Protein AF-A0A497AQ73-F1 (afdb_monomer)

Foldseek 3Di:
DFAKDFLVCLCVPLVCHSQLVLLCVVLVNWAWAAELLTIITTPVSSNVVSVQLVLVVLVVQFLPWDWLVVLCVPLVAHSVLVVVCCVLQAFPFSDDDVPTTTTRPSSSNSVSSSCVVSVHHNPPNPRRDRDPHHVPSPDDPPVRVPVVRVVSSVSCVVPPHFYKYFLCLLVVCSVVSVVVVVVCVVVVVWDWYDYPPTIITGPVVSVVSVVVVLVPVCPVLAVPKDWLVRLCVVLVHDSVLVVVCPVVVQWDFPDDDPHITITRSSSSVVVSSVCSSPVSPPPPPD

Radius of gyration: 25.72 Å; Cα contacts (8 Å, |Δi|>4): 397; chains: 1; bounding box: 65×35×78 Å

Secondary structure (DSSP, 8-state):
-EEEEEHHHHHHHH---HHHHHHHHHTTSS-EEEETTEEEEEHHHHHHHHHHH-GGGGGGGTT-EEEHHHHHHHH---HHHHHHHHHTTSS-EEEEETTEEEEEHHHHHHHHHHHHHHT--TT-TTSS---SS-----TT-HHHHHHHHHHHHHHTTTS-PEEEE-GGGGGGGHHHHHHHHHHHHHTTSS--EEETTEEEEEHHHHHHHHHHHHHHHTGGGTT-EEEHHHHHHHTT--HHHHHHHHHTTSS-EEEEETTEEEEEHHHHHHHHHHHHHH-TT-----

Mean predicted aligned error: 8.9 Å

Str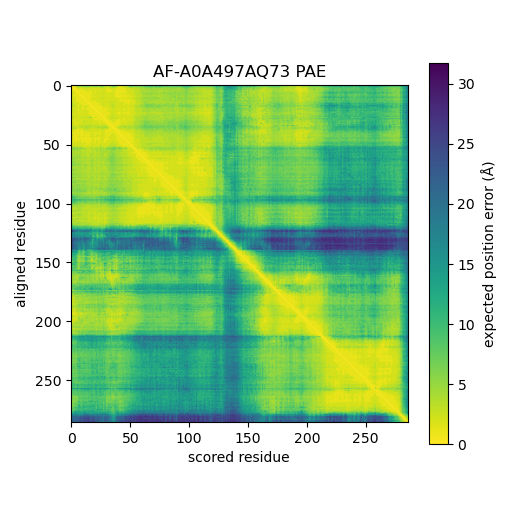ucture (mmCIF, N/CA/C/O backbone):
data_AF-A0A497AQ73-F1
#
_entry.id   AF-A0A497AQ73-F1
#
loop_
_atom_site.group_PDB
_atom_site.id
_atom_site.type_symbol
_atom_site.label_atom_id
_atom_site.label_alt_id
_atom_site.label_comp_id
_atom_site.label_asym_id
_atom_site.label_entity_id
_atom_site.label_seq_id
_atom_site.pdbx_PDB_ins_code
_atom_site.Cartn_x
_atom_site.Cartn_y
_atom_site.Cartn_z
_atom_site.occupancy
_atom_site.B_iso_or_equiv
_atom_site.auth_seq_id
_atom_site.auth_comp_id
_atom_site.auth_asym_id
_atom_site.auth_atom_id
_atom_site.pdbx_PDB_model_num
ATOM 1 N N . MET A 1 1 ? -19.401 1.102 -9.165 1.00 88.94 1 MET A N 1
ATOM 2 C CA . MET A 1 1 ? -18.340 0.840 -8.167 1.00 88.94 1 MET A CA 1
ATOM 3 C C . MET A 1 1 ? -17.058 0.517 -8.912 1.00 88.94 1 MET A C 1
ATOM 5 O O . MET A 1 1 ? -17.110 -0.269 -9.851 1.00 88.94 1 MET A O 1
ATOM 9 N N . GLU A 1 2 ? -15.945 1.142 -8.546 1.00 93.00 2 GLU A N 1
ATOM 10 C CA . GLU A 1 2 ? -14.657 0.931 -9.219 1.00 93.00 2 GLU A CA 1
ATOM 11 C C . GLU A 1 2 ? -14.037 -0.402 -8.787 1.00 93.00 2 GLU A C 1
ATOM 13 O O . GLU A 1 2 ? -14.086 -0.758 -7.607 1.00 93.00 2 GLU A O 1
ATOM 18 N N . ARG A 1 3 ? -13.445 -1.142 -9.729 1.00 96.12 3 ARG A N 1
ATOM 19 C CA . ARG A 1 3 ? -12.715 -2.376 -9.426 1.00 96.12 3 ARG A CA 1
ATOM 20 C C . ARG A 1 3 ? -11.270 -2.052 -9.074 1.00 96.12 3 ARG A C 1
ATOM 22 O O . ARG A 1 3 ? -10.603 -1.303 -9.788 1.00 96.12 3 ARG A O 1
ATOM 29 N N . VAL A 1 4 ? -10.788 -2.650 -7.993 1.00 96.31 4 VAL A N 1
ATOM 30 C CA . VAL A 1 4 ? -9.391 -2.557 -7.571 1.00 96.31 4 VAL A CA 1
ATOM 31 C C . VAL A 1 4 ? -8.748 -3.937 -7.580 1.00 96.31 4 VAL A C 1
ATOM 33 O O . VAL A 1 4 ? -9.412 -4.951 -7.363 1.00 96.31 4 VAL A O 1
ATOM 36 N N . ILE A 1 5 ? -7.451 -3.971 -7.854 1.00 96.06 5 ILE A N 1
ATOM 37 C CA . ILE A 1 5 ? -6.646 -5.189 -7.955 1.00 96.06 5 ILE A CA 1
ATOM 38 C C . ILE A 1 5 ? -5.337 -5.016 -7.186 1.00 96.06 5 ILE A C 1
ATOM 40 O O . ILE A 1 5 ? -4.931 -3.891 -6.881 1.00 96.06 5 ILE A O 1
ATOM 44 N N . THR A 1 6 ? -4.665 -6.114 -6.845 1.00 94.56 6 THR A N 1
ATOM 45 C CA . THR A 1 6 ? -3.354 -6.019 -6.193 1.00 94.56 6 THR A CA 1
ATOM 46 C C . THR A 1 6 ? -2.276 -5.575 -7.185 1.00 94.56 6 THR A C 1
ATOM 48 O O . THR A 1 6 ? -2.410 -5.747 -8.396 1.00 94.56 6 THR A O 1
ATOM 51 N N . LEU A 1 7 ? -1.146 -5.065 -6.680 1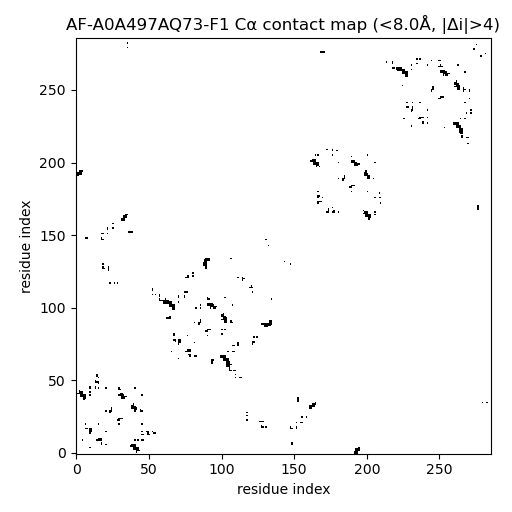.00 92.25 7 LEU A N 1
ATOM 52 C CA . LEU A 1 7 ? 0.036 -4.827 -7.524 1.00 92.25 7 LEU A CA 1
ATOM 53 C C . LEU A 1 7 ? 0.543 -6.099 -8.228 1.00 92.25 7 LEU A C 1
ATOM 55 O O . LEU A 1 7 ? 1.169 -5.994 -9.278 1.00 92.25 7 LEU A O 1
ATOM 59 N N . ARG A 1 8 ? 0.298 -7.286 -7.652 1.00 90.81 8 ARG A N 1
ATOM 60 C CA . ARG A 1 8 ? 0.642 -8.572 -8.274 1.00 90.81 8 ARG A CA 1
ATOM 61 C C . ARG A 1 8 ? -0.266 -8.846 -9.469 1.00 90.81 8 ARG A C 1
ATOM 63 O O . ARG A 1 8 ? 0.241 -9.089 -10.554 1.00 90.81 8 ARG A O 1
ATOM 70 N N . ASP A 1 9 ? -1.578 -8.718 -9.287 1.00 94.00 9 ASP A N 1
ATOM 71 C CA . ASP A 1 9 ? -2.552 -8.903 -10.370 1.00 94.00 9 ASP A CA 1
ATOM 72 C C . ASP A 1 9 ? -2.312 -7.913 -11.515 1.00 94.00 9 ASP A C 1
ATOM 74 O O . ASP A 1 9 ? -2.425 -8.275 -12.683 1.00 94.00 9 ASP A O 1
ATOM 78 N N . ALA A 1 10 ? -1.962 -6.664 -11.187 1.00 95.00 10 ALA A N 1
ATOM 79 C CA . ALA A 1 10 ? -1.661 -5.635 -12.178 1.00 95.00 10 ALA A CA 1
ATOM 80 C C . ALA A 1 10 ? -0.454 -6.022 -13.044 1.00 95.00 10 ALA A C 1
ATOM 82 O O . ALA A 1 10 ? -0.472 -5.823 -14.258 1.00 95.00 10 ALA A O 1
ATOM 83 N N . TRP A 1 11 ? 0.570 -6.618 -12.433 1.00 91.69 11 TRP A N 1
ATOM 84 C CA . TRP A 1 11 ? 1.703 -7.160 -13.169 1.00 91.69 11 TRP A CA 1
ATOM 85 C C . TRP A 1 11 ? 1.288 -8.355 -14.029 1.00 91.69 11 TRP A C 1
ATOM 87 O O . TRP A 1 11 ? 1.515 -8.346 -15.233 1.00 91.69 11 TRP A O 1
ATOM 97 N N . GLU A 1 12 ? 0.642 -9.360 -13.444 1.00 91.56 12 GLU A N 1
ATOM 98 C CA . GLU A 1 12 ? 0.301 -10.595 -14.159 1.00 91.56 12 GLU A CA 1
ATOM 99 C C . GLU A 1 12 ? -0.641 -10.350 -15.351 1.00 91.56 12 GLU A C 1
ATOM 101 O O . GLU A 1 12 ? -0.521 -11.021 -16.376 1.00 91.56 12 GLU A O 1
ATOM 106 N N . ARG A 1 13 ? -1.558 -9.379 -15.243 1.00 94.81 13 ARG A N 1
ATOM 107 C CA . ARG A 1 13 ? -2.559 -9.085 -16.283 1.00 94.81 13 ARG A CA 1
ATOM 108 C C . ARG A 1 13 ? -2.111 -8.046 -17.302 1.00 94.81 13 ARG A C 1
ATOM 110 O O . ARG A 1 13 ? -2.443 -8.186 -18.475 1.00 94.81 13 ARG A O 1
ATOM 117 N N . TYR A 1 14 ? -1.405 -7.005 -16.860 1.00 95.12 14 TYR A N 1
ATOM 118 C CA . TYR A 1 14 ? -1.106 -5.823 -17.682 1.00 95.12 14 TYR A CA 1
ATOM 119 C C . TYR A 1 14 ? 0.389 -5.586 -17.891 1.00 95.12 14 TYR A C 1
ATOM 121 O O . TYR A 1 14 ? 0.773 -4.545 -18.413 1.00 95.12 14 TYR A O 1
ATOM 129 N N . ASP A 1 15 ? 1.235 -6.523 -17.456 1.00 90.50 15 ASP A N 1
ATOM 130 C CA . ASP A 1 15 ? 2.696 -6.403 -17.476 1.00 90.50 15 ASP A CA 1
ATOM 131 C C . ASP A 1 15 ? 3.215 -5.143 -16.747 1.00 90.50 15 ASP A C 1
ATOM 133 O O . ASP A 1 15 ? 4.309 -4.629 -16.990 1.00 90.50 15 ASP A O 1
ATOM 137 N N . LEU A 1 16 ? 2.416 -4.617 -15.809 1.00 91.94 16 LEU A N 1
ATOM 138 C CA . LEU A 1 16 ? 2.763 -3.437 -15.030 1.00 91.94 16 LEU A CA 1
ATOM 139 C C . LEU A 1 16 ? 3.640 -3.830 -13.840 1.00 91.94 16 LEU A C 1
ATOM 141 O O . LEU A 1 16 ? 3.154 -4.167 -12.759 1.00 91.94 16 LEU A O 1
ATOM 145 N N . HIS A 1 17 ? 4.955 -3.740 -14.024 1.00 87.50 17 HIS A N 1
ATOM 146 C CA . HIS A 1 17 ? 5.914 -4.103 -12.984 1.00 87.50 17 HIS A CA 1
ATOM 147 C C . HIS A 1 17 ? 5.662 -3.331 -11.660 1.00 87.50 17 HIS A C 1
ATOM 149 O O . HIS A 1 17 ? 5.541 -2.098 -11.683 1.00 87.50 17 HIS A O 1
ATOM 155 N N . PRO A 1 18 ? 5.680 -3.980 -10.472 1.00 85.94 18 PRO A N 1
ATOM 156 C CA . PRO A 1 18 ? 5.312 -3.336 -9.204 1.00 85.94 18 PRO A CA 1
ATOM 157 C C . PRO A 1 18 ? 6.122 -2.077 -8.858 1.00 85.94 18 PRO A C 1
ATOM 159 O O . PRO A 1 18 ? 5.601 -1.137 -8.263 1.00 85.94 18 PRO A O 1
ATOM 162 N N . TYR A 1 19 ? 7.400 -2.025 -9.239 1.00 82.38 19 TYR A N 1
ATOM 163 C CA . TYR A 1 19 ? 8.231 -0.827 -9.062 1.00 82.38 19 TYR A CA 1
ATOM 164 C C . TYR A 1 19 ? 7.747 0.381 -9.873 1.00 82.38 19 TYR A C 1
ATOM 166 O O . TYR A 1 19 ? 7.844 1.510 -9.388 1.00 82.38 19 TYR A O 1
ATOM 174 N N . LEU A 1 20 ? 7.223 0.154 -11.077 1.00 87.00 20 LEU A N 1
ATOM 175 C CA . LEU A 1 20 ? 6.679 1.210 -11.925 1.00 87.00 20 LEU A CA 1
ATOM 176 C C . LEU A 1 20 ? 5.356 1.700 -11.365 1.00 87.00 20 LEU A C 1
ATOM 178 O O . LEU A 1 20 ? 5.184 2.904 -11.216 1.00 87.00 20 LEU A O 1
ATOM 182 N N . ALA A 1 21 ? 4.487 0.780 -10.939 1.00 90.75 21 ALA A N 1
ATOM 183 C CA . ALA A 1 21 ? 3.267 1.131 -10.224 1.00 90.75 21 ALA A CA 1
ATOM 184 C C . ALA A 1 21 ? 3.575 1.986 -8.981 1.00 90.75 21 ALA A C 1
ATOM 186 O O . ALA A 1 21 ? 2.997 3.052 -8.805 1.00 90.75 21 ALA A O 1
ATOM 187 N N . VAL A 1 22 ? 4.565 1.605 -8.162 1.00 88.12 22 VAL A N 1
ATOM 188 C CA . VAL A 1 22 ? 5.010 2.426 -7.018 1.00 88.12 22 VAL A CA 1
ATOM 189 C C . VAL A 1 22 ? 5.501 3.802 -7.468 1.00 88.12 22 VAL A C 1
ATOM 191 O O . VAL A 1 22 ? 5.161 4.797 -6.835 1.00 88.12 22 VAL A O 1
ATOM 194 N N . ALA A 1 23 ? 6.298 3.894 -8.532 1.00 85.38 23 ALA A N 1
ATOM 195 C CA . ALA A 1 23 ? 6.764 5.181 -9.044 1.00 85.38 23 ALA A CA 1
ATOM 196 C C . ALA A 1 23 ? 5.599 6.067 -9.524 1.00 85.38 23 ALA A C 1
ATOM 198 O O . ALA A 1 23 ? 5.568 7.251 -9.191 1.00 85.38 23 ALA A O 1
ATOM 199 N N . LEU A 1 24 ? 4.618 5.485 -10.218 1.00 91.50 24 LEU A N 1
ATOM 200 C CA . LEU A 1 24 ? 3.401 6.160 -10.671 1.00 91.50 24 LEU A CA 1
ATOM 201 C C . LEU A 1 24 ? 2.553 6.649 -9.493 1.00 91.50 24 LEU A C 1
ATOM 203 O O . LEU A 1 24 ? 2.142 7.807 -9.478 1.00 91.50 24 LEU A O 1
ATOM 207 N N . ILE A 1 25 ? 2.372 5.816 -8.466 1.00 90.38 25 ILE A N 1
ATOM 208 C CA . ILE A 1 25 ? 1.674 6.178 -7.224 1.00 90.38 25 ILE A CA 1
ATOM 209 C C . ILE A 1 25 ? 2.382 7.344 -6.530 1.00 90.38 25 ILE A C 1
ATOM 211 O O . ILE A 1 25 ? 1.752 8.317 -6.125 1.00 90.38 25 ILE A O 1
ATOM 215 N N . ARG A 1 26 ? 3.714 7.289 -6.418 1.00 86.25 26 ARG A N 1
ATOM 216 C CA . ARG A 1 26 ? 4.513 8.350 -5.781 1.00 86.25 26 ARG A CA 1
ATOM 217 C C . ARG A 1 26 ? 4.482 9.666 -6.551 1.00 86.25 26 ARG A C 1
ATOM 219 O O . ARG A 1 26 ? 4.640 10.718 -5.938 1.00 86.25 26 ARG A O 1
ATOM 226 N N . ALA A 1 27 ? 4.323 9.592 -7.867 1.00 84.69 27 ALA A N 1
ATOM 227 C CA . ALA A 1 27 ? 4.152 10.740 -8.745 1.00 84.69 27 ALA A CA 1
ATOM 228 C C . ALA A 1 27 ? 2.686 11.208 -8.834 1.00 84.69 27 ALA A C 1
ATOM 230 O O . ALA A 1 27 ? 2.393 12.103 -9.623 1.00 84.69 27 ALA A O 1
ATOM 231 N N . SER A 1 28 ? 1.767 10.603 -8.068 1.00 87.81 28 SER A N 1
ATOM 232 C CA . SER A 1 28 ? 0.322 10.861 -8.129 1.00 87.81 28 SER A CA 1
ATOM 233 C C . SER A 1 28 ? -0.274 10.685 -9.535 1.00 87.81 28 SER A C 1
ATOM 235 O O . SER A 1 28 ? -1.251 11.336 -9.890 1.00 87.81 28 SER A O 1
ATOM 237 N N . ARG A 1 29 ? 0.330 9.813 -10.351 1.00 91.94 29 ARG A N 1
ATOM 238 C CA . ARG A 1 29 ? -0.121 9.454 -11.708 1.00 91.94 29 ARG A CA 1
ATOM 239 C C . ARG A 1 29 ? -0.971 8.183 -11.741 1.00 91.94 29 ARG A C 1
ATOM 241 O O . ARG A 1 29 ? -1.542 7.861 -12.776 1.00 91.94 29 ARG A O 1
ATOM 248 N N . MET A 1 30 ? -1.018 7.461 -10.627 1.00 93.56 30 MET A N 1
ATOM 249 C CA . MET A 1 30 ? -1.815 6.255 -10.434 1.00 93.56 30 MET A CA 1
ATOM 250 C C . MET A 1 30 ? -2.409 6.290 -9.037 1.00 93.56 30 MET A C 1
ATOM 252 O O . MET A 1 30 ? -1.709 6.594 -8.066 1.00 93.56 30 MET A O 1
ATOM 256 N N . TRP A 1 31 ? -3.697 5.994 -8.934 1.00 92.75 31 TRP A N 1
ATOM 257 C CA . TRP A 1 31 ? -4.369 5.944 -7.650 1.00 92.75 31 TRP A CA 1
ATOM 258 C C . TRP A 1 31 ? -4.082 4.618 -6.934 1.00 92.75 31 TRP A C 1
ATOM 260 O O . TRP A 1 31 ? -3.987 3.562 -7.562 1.00 92.75 31 TRP A O 1
ATOM 270 N N . ALA A 1 32 ? -3.958 4.662 -5.605 1.00 93.38 32 ALA A N 1
ATOM 271 C CA . ALA A 1 32 ? -3.763 3.467 -4.792 1.00 93.38 32 ALA A CA 1
ATOM 272 C C . ALA A 1 32 ? -4.354 3.599 -3.385 1.00 93.38 32 ALA A C 1
ATOM 274 O O . ALA A 1 32 ? -4.336 4.678 -2.790 1.00 93.38 32 ALA A O 1
ATOM 275 N N . VAL A 1 33 ? -4.778 2.465 -2.826 1.00 90.69 33 VAL A N 1
ATOM 276 C CA . VAL A 1 33 ? -5.220 2.321 -1.429 1.00 90.69 33 VAL A CA 1
ATOM 277 C C . VAL A 1 33 ? -4.496 1.188 -0.734 1.00 90.69 33 VAL A C 1
ATOM 279 O O . VAL A 1 33 ? -3.905 0.308 -1.363 1.00 90.69 33 VAL A O 1
ATOM 282 N N . ARG A 1 34 ? -4.547 1.197 0.596 1.00 88.75 34 ARG A N 1
ATOM 283 C CA . ARG A 1 34 ? -4.005 0.132 1.434 1.00 88.75 34 ARG A CA 1
ATOM 284 C C . ARG A 1 34 ? -5.140 -0.672 2.065 1.00 88.75 34 ARG A C 1
ATOM 286 O O . ARG A 1 34 ? -5.997 -0.095 2.724 1.00 88.75 34 ARG A O 1
ATOM 293 N N . TYR A 1 35 ? -5.098 -1.995 1.924 1.00 87.19 35 TYR A N 1
ATOM 294 C CA . TYR A 1 35 ? -6.064 -2.928 2.519 1.00 87.19 35 TYR A CA 1
ATOM 295 C C . TYR A 1 35 ? -5.347 -4.196 2.987 1.00 87.19 35 TYR A C 1
ATOM 297 O O . TYR A 1 35 ? -4.554 -4.750 2.232 1.00 87.19 35 TYR A O 1
ATOM 305 N N . GLY A 1 36 ? -5.549 -4.632 4.236 1.00 79.44 36 GLY A N 1
ATOM 306 C CA . GLY A 1 36 ? -4.927 -5.867 4.751 1.00 79.44 36 GLY A CA 1
ATOM 307 C C . GLY A 1 36 ? -3.392 -5.909 4.640 1.00 79.44 36 GLY A C 1
ATOM 308 O O . GLY A 1 36 ? -2.788 -6.966 4.503 1.00 79.44 36 GLY A O 1
ATOM 309 N N . GLY A 1 37 ? -2.727 -4.747 4.616 1.00 81.38 37 GLY A N 1
ATOM 310 C CA . GLY A 1 37 ? -1.283 -4.650 4.378 1.00 81.38 37 GLY A CA 1
ATOM 311 C C . GLY A 1 37 ? -0.838 -4.818 2.918 1.00 81.38 37 GLY A C 1
ATOM 312 O O . GLY A 1 37 ? 0.365 -4.709 2.664 1.00 81.38 37 GLY A O 1
ATOM 313 N N . LEU A 1 38 ? -1.776 -5.027 1.994 1.00 86.94 38 LEU A N 1
ATOM 314 C CA . LEU A 1 38 ? -1.599 -4.975 0.547 1.00 86.94 38 LEU A CA 1
ATOM 315 C C . LEU A 1 38 ? -1.784 -3.544 0.034 1.00 86.94 38 LEU A C 1
ATOM 317 O O . LEU A 1 38 ? -2.414 -2.702 0.680 1.00 86.94 38 LEU A O 1
ATOM 321 N N . VAL A 1 39 ? -1.228 -3.285 -1.146 1.00 89.62 39 VAL A N 1
ATOM 322 C CA . VAL A 1 39 ? -1.482 -2.070 -1.922 1.00 89.62 39 VAL A CA 1
ATOM 323 C C . VAL A 1 39 ? -2.349 -2.469 -3.103 1.00 89.62 39 VAL A C 1
ATOM 325 O O . VAL A 1 39 ? -1.976 -3.365 -3.866 1.00 89.62 39 VAL A O 1
ATOM 328 N N . LEU A 1 40 ? -3.503 -1.822 -3.211 1.00 93.44 40 LEU A N 1
ATOM 329 C CA . LEU A 1 40 ? -4.447 -2.012 -4.297 1.00 93.44 40 LEU A CA 1
ATOM 330 C C . LEU A 1 40 ? -4.410 -0.791 -5.208 1.00 93.44 40 LEU A C 1
ATOM 332 O O . LEU A 1 40 ? -4.263 0.334 -4.732 1.00 93.44 40 LEU A O 1
ATOM 336 N N . VAL A 1 41 ? -4.557 -1.025 -6.502 1.00 96.12 41 VAL A N 1
ATOM 337 C CA . VAL A 1 41 ? -4.650 -0.001 -7.549 1.00 96.12 41 VAL A CA 1
ATOM 338 C C . VAL A 1 41 ? -5.965 -0.179 -8.298 1.00 96.12 41 VAL A C 1
ATOM 340 O O . VAL A 1 41 ? -6.549 -1.265 -8.261 1.00 96.12 41 VAL A O 1
ATOM 343 N N . ARG A 1 42 ? -6.452 0.865 -8.973 1.00 96.31 42 ARG A N 1
ATOM 344 C CA . ARG A 1 42 ? -7.594 0.708 -9.885 1.00 96.31 42 ARG A CA 1
ATOM 345 C C . ARG A 1 42 ? -7.209 -0.214 -11.037 1.00 96.31 42 ARG A C 1
ATOM 347 O O . ARG A 1 42 ? -6.130 -0.069 -11.604 1.00 96.31 42 ARG A O 1
ATOM 354 N N . ASP A 1 43 ? -8.113 -1.127 -11.385 1.00 97.25 43 ASP A N 1
ATOM 355 C CA . ASP A 1 43 ? -7.960 -2.037 -12.533 1.00 97.25 43 ASP A CA 1
ATOM 356 C C . ASP A 1 43 ? -7.768 -1.231 -13.832 1.00 97.25 43 ASP A C 1
ATOM 358 O O . ASP A 1 43 ? -6.911 -1.533 -14.658 1.00 97.25 43 ASP A O 1
ATOM 362 N N . GLU A 1 44 ? -8.515 -0.131 -13.960 1.00 96.75 44 GLU A N 1
ATOM 363 C CA . GLU A 1 44 ? -8.462 0.772 -15.109 1.00 96.75 44 GLU A CA 1
ATOM 364 C C . GLU A 1 44 ? -7.128 1.520 -15.230 1.00 96.75 44 GLU A C 1
ATOM 366 O O . GLU A 1 44 ? -6.509 1.443 -16.290 1.00 96.75 44 GLU A O 1
ATOM 371 N N . ASP A 1 45 ? -6.643 2.153 -14.152 1.00 96.12 45 ASP A N 1
ATOM 372 C CA . ASP A 1 45 ? -5.327 2.810 -14.138 1.00 96.12 45 ASP A CA 1
ATOM 373 C C . ASP A 1 45 ? -4.213 1.802 -14.476 1.00 96.12 45 ASP A C 1
ATOM 375 O O . ASP A 1 45 ? -3.281 2.112 -15.217 1.00 96.12 45 ASP A O 1
ATOM 379 N N . ALA A 1 46 ? -4.286 0.585 -13.922 1.00 96.56 46 ALA A N 1
ATOM 380 C CA . ALA A 1 46 ? -3.287 -0.452 -14.160 1.00 96.56 46 ALA A CA 1
ATOM 381 C C . ALA A 1 46 ? -3.247 -0.885 -15.632 1.00 96.56 46 ALA A C 1
ATOM 383 O O . ALA A 1 46 ? -2.160 -0.983 -16.205 1.00 96.56 46 ALA A O 1
ATOM 384 N N . ARG A 1 47 ? -4.417 -1.082 -16.250 1.00 97.06 47 ARG A N 1
ATOM 385 C CA . ARG A 1 47 ? -4.557 -1.380 -17.680 1.00 97.06 47 ARG A CA 1
ATOM 386 C C . ARG A 1 47 ? -4.017 -0.247 -18.549 1.00 97.06 47 ARG A C 1
ATOM 388 O O . ARG A 1 47 ? -3.175 -0.498 -19.405 1.00 97.06 47 ARG A O 1
ATOM 395 N N . GLU A 1 48 ? -4.450 0.989 -18.296 1.00 96.19 48 GLU A N 1
ATOM 396 C CA . GLU A 1 48 ? -4.023 2.170 -19.057 1.00 96.19 48 GLU A CA 1
ATOM 397 C C . GLU A 1 48 ? -2.496 2.319 -19.037 1.00 96.19 48 GLU A C 1
ATOM 399 O O . GLU A 1 48 ? -1.859 2.552 -20.067 1.00 96.19 48 GLU A O 1
ATOM 404 N N . TRP A 1 49 ? -1.882 2.167 -17.862 1.00 95.25 49 TRP A N 1
ATOM 405 C CA . TRP A 1 49 ? -0.433 2.274 -17.733 1.00 95.25 49 TRP A CA 1
ATOM 406 C C . TRP A 1 49 ? 0.314 1.074 -18.311 1.00 95.25 49 TRP A C 1
ATOM 408 O O . TRP A 1 49 ? 1.386 1.279 -18.878 1.00 95.25 49 TRP A O 1
ATOM 418 N N . GLY A 1 50 ? -0.236 -0.139 -18.227 1.00 94.06 50 GLY A N 1
ATOM 419 C CA . GLY A 1 50 ? 0.314 -1.311 -18.914 1.00 94.06 50 GLY A CA 1
ATOM 420 C C . GLY A 1 50 ? 0.389 -1.101 -20.428 1.00 94.06 50 GLY A C 1
ATOM 421 O O . GLY A 1 50 ? 1.448 -1.277 -21.030 1.00 94.06 50 GLY A O 1
ATOM 422 N N . GLU A 1 51 ? -0.695 -0.601 -21.027 1.00 94.31 51 GLU A N 1
ATOM 423 C CA . GLU A 1 51 ? -0.767 -0.282 -22.459 1.00 94.31 51 GLU A CA 1
ATOM 424 C C . GLU A 1 51 ? 0.192 0.848 -22.860 1.00 94.31 51 GLU A C 1
ATOM 426 O O . GLU A 1 51 ? 0.896 0.743 -23.863 1.00 94.31 51 GLU A O 1
ATOM 431 N N . LYS A 1 52 ? 0.273 1.930 -22.071 1.00 94.12 52 LYS A N 1
ATOM 432 C CA . LYS A 1 52 ? 1.186 3.053 -22.363 1.00 94.12 52 LYS A CA 1
ATOM 433 C C . LYS A 1 52 ? 2.659 2.667 -22.272 1.00 94.12 52 LYS A C 1
ATOM 435 O O . LYS A 1 52 ? 3.491 3.243 -22.983 1.00 94.12 52 LYS A O 1
ATOM 440 N N . LEU A 1 53 ? 2.998 1.770 -21.348 1.00 90.25 53 LEU A N 1
ATOM 441 C CA . LEU A 1 53 ? 4.380 1.369 -21.111 1.00 90.25 53 LEU A CA 1
ATOM 442 C C . LEU A 1 53 ? 4.880 0.368 -22.142 1.00 90.25 53 LEU A C 1
ATOM 444 O O . LEU A 1 53 ? 6.059 0.457 -22.480 1.00 90.25 53 LEU A O 1
ATOM 448 N N . ASP A 1 54 ? 3.999 -0.523 -22.610 1.00 88.50 54 ASP A N 1
ATOM 449 C CA . ASP A 1 54 ? 4.249 -1.588 -23.588 1.00 88.50 54 ASP A CA 1
ATOM 450 C C . ASP A 1 54 ? 5.711 -2.050 -23.614 1.00 88.50 54 ASP A C 1
ATOM 452 O O . ASP A 1 54 ? 6.514 -1.697 -24.483 1.00 88.50 54 ASP A O 1
ATOM 456 N N . VAL A 1 55 ? 6.066 -2.840 -22.606 1.00 85.00 55 VAL A N 1
ATOM 457 C CA . VAL A 1 55 ? 7.413 -3.382 -22.415 1.00 85.00 55 VAL A CA 1
ATOM 458 C C . VAL A 1 55 ? 7.919 -4.119 -23.661 1.00 85.00 55 VAL A C 1
ATOM 460 O O . VAL A 1 55 ? 9.103 -4.027 -24.007 1.00 85.00 55 VAL A O 1
ATOM 463 N N . LYS A 1 56 ? 7.022 -4.817 -24.366 1.00 88.31 56 LYS A N 1
ATOM 464 C CA . LYS A 1 56 ? 7.346 -5.631 -25.546 1.00 88.31 56 LYS A CA 1
ATOM 465 C C . LYS A 1 56 ? 7.914 -4.790 -26.681 1.00 88.31 56 LYS A C 1
ATOM 467 O O . LYS A 1 56 ? 8.748 -5.272 -27.448 1.00 88.31 56 LYS A O 1
ATOM 472 N N . ARG A 1 57 ? 7.572 -3.498 -26.734 1.00 91.56 57 ARG A N 1
ATOM 473 C CA . ARG A 1 57 ? 8.131 -2.543 -27.697 1.00 91.56 57 ARG A CA 1
ATOM 474 C C . ARG A 1 57 ? 9.662 -2.519 -27.698 1.00 91.56 57 ARG A C 1
ATOM 476 O O . ARG A 1 57 ? 10.263 -2.294 -28.748 1.00 91.56 57 ARG A O 1
ATOM 483 N N . PHE A 1 58 ? 10.302 -2.757 -26.554 1.00 92.69 58 PHE A N 1
ATOM 484 C CA . PHE A 1 58 ? 11.760 -2.695 -26.405 1.00 92.69 58 PHE A CA 1
ATOM 485 C C . PHE A 1 58 ? 12.437 -4.070 -26.413 1.00 92.69 58 PHE A C 1
ATOM 487 O O . PHE A 1 58 ? 13.661 -4.145 -26.358 1.00 92.69 58 PHE A O 1
ATOM 494 N N . GLU A 1 59 ? 11.681 -5.162 -26.531 1.00 90.00 59 GLU A N 1
ATOM 495 C CA . GLU A 1 59 ? 12.206 -6.527 -26.406 1.00 90.00 59 GLU A CA 1
ATOM 496 C C . GLU A 1 59 ? 13.268 -6.865 -27.462 1.00 90.00 59 GLU A C 1
ATOM 498 O O . GLU A 1 59 ? 14.269 -7.511 -27.163 1.00 90.00 59 GLU A O 1
ATOM 503 N N . HIS A 1 60 ? 13.131 -6.323 -28.673 1.00 94.62 60 HIS A N 1
ATOM 504 C CA . HIS A 1 60 ? 14.112 -6.469 -29.754 1.00 94.62 60 HIS A CA 1
ATOM 505 C C . HIS A 1 60 ? 15.493 -5.845 -29.452 1.00 94.62 60 HIS A C 1
ATOM 507 O O . HIS A 1 60 ? 16.441 -6.050 -30.218 1.00 94.62 60 HIS A O 1
ATOM 513 N N . LEU A 1 61 ? 15.620 -5.052 -28.382 1.00 95.56 61 LEU A N 1
ATOM 514 C CA . LEU A 1 61 ? 16.879 -4.464 -27.910 1.00 95.56 61 LEU A CA 1
ATOM 515 C C . LEU A 1 61 ? 17.496 -5.244 -26.740 1.00 95.56 61 LEU A C 1
ATOM 517 O O . LEU A 1 61 ? 18.595 -4.907 -26.302 1.00 95.56 61 LEU A O 1
ATOM 521 N N . ARG A 1 62 ? 16.812 -6.274 -26.227 1.00 92.19 62 ARG A N 1
ATOM 522 C CA . ARG A 1 62 ? 17.234 -6.996 -25.024 1.00 92.19 62 ARG A CA 1
ATOM 523 C C . ARG A 1 62 ? 18.577 -7.689 -25.245 1.00 92.19 62 ARG A C 1
ATOM 525 O O . ARG A 1 62 ? 18.831 -8.258 -26.306 1.00 92.19 62 ARG A O 1
ATOM 532 N N . GLY A 1 63 ? 19.446 -7.611 -24.242 1.00 92.69 63 GLY A N 1
ATOM 533 C CA . GLY A 1 63 ? 20.803 -8.147 -24.256 1.00 92.69 63 GLY A CA 1
ATOM 534 C C . GLY A 1 63 ? 21.780 -7.365 -25.135 1.00 92.69 63 GLY A C 1
ATOM 535 O O . GLY A 1 63 ? 22.976 -7.660 -25.112 1.00 92.69 63 GLY A O 1
ATOM 536 N N . LYS A 1 64 ? 21.323 -6.365 -25.906 1.00 96.62 64 LYS A N 1
ATOM 537 C CA . LYS A 1 64 ? 22.213 -5.561 -26.748 1.00 96.62 64 LYS A CA 1
ATOM 538 C C . LYS A 1 64 ? 22.967 -4.560 -25.871 1.00 96.62 64 LYS A C 1
ATOM 540 O O . LYS A 1 64 ? 22.335 -3.732 -25.210 1.00 96.62 64 LYS A O 1
ATOM 545 N N . PRO A 1 65 ? 24.309 -4.608 -25.846 1.00 97.25 65 PRO A N 1
ATOM 546 C CA . PRO A 1 65 ? 25.085 -3.706 -25.015 1.00 97.25 65 PRO A CA 1
ATOM 547 C C . PRO A 1 65 ? 25.138 -2.312 -25.652 1.00 97.25 65 PRO A C 1
ATOM 549 O O . PRO A 1 65 ? 25.536 -2.159 -26.807 1.00 97.25 65 PRO A O 1
ATOM 552 N N . ILE A 1 66 ? 24.833 -1.271 -24.876 1.00 97.31 66 ILE A N 1
ATOM 553 C CA . ILE A 1 66 ? 24.996 0.127 -25.292 1.00 97.31 66 ILE A CA 1
ATOM 554 C C . ILE A 1 66 ? 25.844 0.911 -24.280 1.00 97.31 66 ILE A C 1
ATOM 556 O O . ILE A 1 66 ? 25.698 0.780 -23.064 1.00 97.31 66 ILE A O 1
ATOM 560 N N . LYS A 1 67 ? 26.760 1.752 -24.780 1.00 96.38 67 LYS A N 1
ATOM 561 C CA . LYS A 1 67 ? 27.564 2.661 -23.941 1.00 96.38 67 LYS A CA 1
ATOM 562 C C . LYS A 1 67 ? 26.653 3.711 -23.305 1.00 96.38 67 LYS A C 1
ATOM 564 O O . LYS A 1 67 ? 25.867 4.333 -24.017 1.00 96.38 67 LYS A O 1
ATOM 569 N N . ALA A 1 68 ? 26.830 4.008 -22.016 1.00 93.94 68 ALA A N 1
ATOM 570 C CA . ALA A 1 68 ? 26.039 5.035 -21.320 1.00 93.94 68 ALA A CA 1
ATOM 571 C C . ALA A 1 68 ? 26.024 6.403 -22.042 1.00 93.94 68 ALA A C 1
ATOM 573 O O . ALA A 1 68 ? 24.983 7.047 -22.131 1.00 93.94 68 ALA A O 1
ATOM 574 N N . TYR A 1 69 ? 27.149 6.823 -22.633 1.00 93.12 69 TYR A N 1
ATOM 575 C CA . TYR A 1 69 ? 27.214 8.053 -23.437 1.00 93.12 69 TYR A CA 1
ATOM 576 C C . TYR A 1 69 ? 26.359 7.995 -24.721 1.00 93.12 69 TYR A C 1
ATOM 578 O O . TYR A 1 69 ? 25.788 9.002 -25.136 1.00 93.12 69 TYR A O 1
ATOM 586 N N . HIS A 1 70 ? 26.229 6.823 -25.355 1.00 96.62 70 HIS A N 1
ATOM 587 C CA . HIS A 1 70 ? 25.344 6.655 -26.514 1.00 96.62 70 HIS A CA 1
ATOM 588 C C . HIS A 1 70 ? 23.870 6.683 -26.108 1.00 96.62 70 HIS A C 1
ATOM 590 O O . HIS A 1 70 ? 23.053 7.222 -26.849 1.00 96.62 70 HIS A O 1
ATOM 596 N N . VAL A 1 71 ? 23.532 6.168 -24.922 1.00 95.44 71 VAL A N 1
ATOM 597 C CA . VAL A 1 71 ? 22.173 6.277 -24.374 1.00 95.44 71 VAL A CA 1
ATOM 598 C C . VAL A 1 71 ? 21.798 7.740 -24.133 1.00 95.44 71 VAL A C 1
ATOM 600 O O . VAL A 1 71 ? 20.685 8.134 -24.464 1.00 95.44 71 VAL A O 1
ATOM 603 N N . GLU A 1 72 ? 22.718 8.566 -23.626 1.00 94.00 72 GLU A N 1
ATOM 604 C CA . GLU A 1 72 ? 22.478 10.005 -23.449 1.00 94.00 72 GLU A CA 1
ATOM 605 C C . GLU A 1 72 ? 22.130 10.692 -24.770 1.00 94.00 72 GLU A C 1
ATOM 607 O O . GLU A 1 72 ? 21.140 11.416 -24.841 1.00 94.00 72 GLU A O 1
ATOM 612 N N . LYS A 1 73 ? 22.877 10.402 -25.841 1.00 96.38 73 LYS A N 1
ATOM 613 C CA . LYS A 1 73 ? 22.583 10.945 -27.174 1.00 96.38 73 LYS A CA 1
ATOM 614 C C . LYS A 1 73 ? 21.280 10.418 -27.772 1.00 96.38 73 LYS A C 1
ATOM 616 O O . LYS A 1 73 ? 20.548 11.185 -28.387 1.00 96.38 73 LYS A O 1
ATOM 621 N N . LYS A 1 74 ? 21.012 9.116 -27.634 1.00 97.38 74 LYS A N 1
ATOM 622 C CA . LYS A 1 74 ? 19.883 8.444 -28.299 1.00 97.38 74 LYS A CA 1
ATOM 623 C C . LYS A 1 74 ? 18.557 8.650 -27.569 1.00 97.38 74 LYS A C 1
ATOM 625 O O . LYS A 1 74 ? 17.524 8.812 -28.208 1.00 97.38 74 LYS A O 1
ATOM 630 N N . TYR A 1 75 ? 18.591 8.639 -26.242 1.00 95.44 75 TYR A N 1
ATOM 631 C CA . TYR A 1 75 ? 17.404 8.602 -25.391 1.00 95.44 75 TYR A CA 1
ATOM 632 C C . TYR A 1 75 ? 17.322 9.776 -24.403 1.00 95.44 75 TYR A C 1
ATOM 634 O O . TYR A 1 75 ? 16.345 9.887 -23.666 1.00 95.44 75 TYR A O 1
ATOM 642 N N . GLY A 1 76 ? 18.329 10.654 -24.357 1.00 92.94 76 GLY A N 1
ATOM 643 C CA . GLY A 1 76 ? 18.314 11.857 -23.520 1.00 92.94 76 GLY A CA 1
ATOM 644 C C . GLY A 1 76 ? 18.566 11.615 -22.029 1.00 92.94 76 GLY A C 1
ATOM 645 O O . GLY A 1 76 ? 18.392 12.540 -21.236 1.00 92.94 76 GLY A O 1
ATOM 646 N N . ILE A 1 77 ? 18.963 10.404 -21.615 1.00 92.94 77 ILE A N 1
ATOM 647 C CA . ILE A 1 77 ? 19.277 10.101 -20.208 1.00 92.94 77 ILE A CA 1
ATOM 648 C C . ILE A 1 77 ? 20.752 10.430 -19.919 1.00 92.94 77 ILE A C 1
ATOM 650 O O . ILE A 1 77 ? 21.625 9.789 -20.500 1.00 92.94 77 ILE A O 1
ATOM 654 N N . PRO A 1 78 ? 21.070 11.343 -18.981 1.00 92.62 78 PRO A N 1
ATOM 655 C CA . PRO A 1 78 ? 22.443 11.726 -18.683 1.00 92.62 78 PRO A CA 1
ATOM 656 C C . PRO A 1 78 ? 23.310 10.527 -18.293 1.00 92.62 78 PRO A C 1
ATOM 658 O O . PRO A 1 78 ? 22.912 9.721 -17.445 1.00 92.62 78 PRO A O 1
ATOM 661 N N . HIS A 1 79 ? 24.527 10.439 -18.837 1.00 92.00 79 HIS A N 1
ATOM 662 C CA . HIS A 1 79 ? 25.424 9.307 -18.587 1.00 92.00 79 HIS A CA 1
ATOM 663 C C . HIS A 1 79 ? 25.688 9.073 -17.090 1.00 92.00 79 HIS A C 1
ATOM 665 O O . HIS A 1 79 ? 25.751 7.931 -16.645 1.00 92.00 79 HIS A O 1
ATOM 671 N N . HIS A 1 80 ? 25.796 10.131 -16.275 1.00 90.69 80 HIS A N 1
ATOM 672 C CA . HIS A 1 80 ? 26.004 10.000 -14.829 1.00 90.69 80 HIS A CA 1
ATOM 673 C C . HIS A 1 80 ? 24.794 9.375 -14.113 1.00 90.69 80 HIS A C 1
ATOM 675 O O . HIS A 1 80 ? 24.970 8.634 -13.143 1.00 90.69 80 HIS A O 1
ATOM 681 N N . THR A 1 81 ? 23.574 9.628 -14.601 1.00 89.88 81 THR A N 1
ATOM 682 C CA . THR A 1 81 ? 22.342 8.996 -14.108 1.00 89.88 81 THR A CA 1
ATOM 683 C C . THR A 1 81 ? 22.359 7.505 -14.417 1.00 89.88 81 THR A C 1
ATOM 685 O O . THR A 1 81 ? 22.137 6.704 -13.511 1.00 89.88 81 THR A O 1
ATOM 688 N N . LEU A 1 82 ? 22.706 7.127 -15.652 1.00 90.19 82 LEU A N 1
ATOM 689 C CA . LEU A 1 82 ? 22.821 5.726 -16.069 1.00 90.19 82 LEU A CA 1
ATOM 690 C C . LEU A 1 82 ? 23.901 4.983 -15.296 1.00 90.19 82 LEU A C 1
ATOM 692 O O . LEU A 1 82 ? 23.643 3.897 -14.795 1.00 90.19 82 LEU A O 1
ATOM 696 N N . THR A 1 83 ? 25.078 5.583 -15.118 1.00 89.56 83 THR A N 1
ATOM 697 C CA . THR A 1 83 ? 26.146 5.003 -14.294 1.00 89.56 83 THR A CA 1
ATOM 698 C C . THR A 1 83 ? 25.675 4.798 -12.855 1.00 89.56 83 THR A C 1
ATOM 700 O O . THR A 1 83 ? 25.935 3.754 -12.260 1.00 89.56 83 THR A O 1
ATOM 703 N N . GLY A 1 84 ? 24.943 5.763 -12.287 1.00 88.12 84 GLY A N 1
ATOM 704 C CA . GLY A 1 84 ? 24.337 5.620 -10.964 1.00 88.12 84 GLY A CA 1
ATOM 705 C C . GLY A 1 84 ? 23.289 4.506 -10.907 1.00 88.12 84 GLY A C 1
ATOM 706 O O . GLY A 1 84 ? 23.228 3.766 -9.924 1.00 88.12 84 GLY A O 1
ATOM 707 N N . TRP A 1 85 ? 22.475 4.359 -11.951 1.00 89.12 85 TRP A N 1
ATOM 708 C CA . TRP A 1 85 ? 21.477 3.297 -12.065 1.00 89.12 85 TRP A CA 1
ATOM 709 C C . TRP A 1 85 ? 22.119 1.920 -12.210 1.00 89.12 85 TRP A C 1
ATOM 711 O O . TRP A 1 85 ? 21.794 1.043 -11.419 1.00 89.12 85 TRP A O 1
ATOM 721 N N . ALA A 1 86 ? 23.091 1.758 -13.105 1.00 89.50 86 ALA A N 1
ATOM 722 C CA . ALA A 1 86 ? 23.859 0.529 -13.280 1.00 89.50 86 ALA A CA 1
ATOM 723 C C . ALA A 1 86 ? 24.563 0.107 -11.978 1.00 89.50 86 ALA A C 1
ATOM 725 O O . ALA A 1 86 ? 24.373 -1.007 -11.500 1.00 89.50 86 ALA A O 1
ATOM 726 N N . ARG A 1 87 ? 25.274 1.032 -11.309 1.00 88.31 87 ARG A N 1
ATOM 727 C CA . ARG A 1 87 ? 25.931 0.772 -10.008 1.00 88.31 87 ARG A CA 1
ATOM 728 C C . ARG A 1 87 ? 24.962 0.382 -8.896 1.00 88.31 87 ARG A C 1
ATOM 730 O O . ARG A 1 87 ? 25.359 -0.291 -7.953 1.00 88.31 87 ARG A O 1
ATOM 737 N N . SER A 1 88 ? 23.718 0.852 -8.965 1.00 80.06 88 SER A N 1
ATOM 738 C CA . SER A 1 88 ? 22.680 0.508 -7.987 1.00 80.06 88 SER A CA 1
ATOM 739 C C . SER A 1 88 ? 21.785 -0.650 -8.426 1.00 80.06 88 SER A C 1
ATOM 741 O O . SER A 1 88 ? 20.802 -0.911 -7.738 1.00 80.06 88 SER A O 1
ATOM 743 N N . GLY A 1 89 ? 22.112 -1.327 -9.533 1.00 83.56 89 GLY A N 1
ATOM 744 C CA . GLY A 1 89 ? 21.363 -2.472 -10.047 1.00 83.56 89 GLY A CA 1
ATOM 745 C C . GLY A 1 89 ? 20.015 -2.124 -10.679 1.00 83.56 89 GLY A C 1
ATOM 746 O O . GLY A 1 89 ? 19.211 -3.022 -10.889 1.00 83.56 89 GLY A O 1
ATOM 747 N N . LYS A 1 90 ? 19.741 -0.842 -10.983 1.00 81.38 90 LYS A N 1
ATOM 748 C CA . LYS A 1 90 ? 18.478 -0.437 -11.632 1.00 81.38 90 LYS A CA 1
ATOM 749 C C . LYS A 1 90 ? 18.406 -0.719 -13.112 1.00 81.38 90 LYS A C 1
ATOM 751 O O . LYS A 1 90 ? 17.305 -0.760 -13.642 1.00 81.38 90 LYS A O 1
ATOM 756 N N . ILE A 1 91 ? 19.568 -0.824 -13.740 1.00 89.00 91 ILE A N 1
ATOM 757 C CA . ILE A 1 91 ? 19.693 -1.272 -15.113 1.00 89.00 91 ILE A CA 1
ATOM 758 C C . ILE A 1 91 ? 20.760 -2.362 -15.154 1.00 89.00 91 ILE A C 1
ATOM 760 O O . ILE A 1 91 ? 21.805 -2.230 -14.506 1.00 89.00 91 ILE A O 1
ATOM 764 N N . THR A 1 92 ? 20.494 -3.421 -15.905 1.00 91.56 92 THR A N 1
ATOM 765 C CA . THR A 1 92 ? 21.397 -4.540 -16.134 1.00 91.56 92 THR A CA 1
ATOM 766 C C . THR A 1 92 ? 22.658 -4.052 -16.835 1.00 91.56 92 THR A C 1
ATOM 768 O O . THR A 1 92 ? 22.623 -3.393 -17.876 1.00 91.56 92 THR A O 1
ATOM 771 N N . THR A 1 93 ? 23.806 -4.367 -16.237 1.00 94.50 93 THR A N 1
ATOM 772 C CA . THR A 1 93 ? 25.111 -4.142 -16.860 1.00 94.50 93 THR A CA 1
ATOM 773 C C . THR A 1 93 ? 25.444 -5.372 -17.693 1.00 94.50 93 THR A C 1
ATOM 775 O O . THR A 1 93 ? 25.612 -6.453 -17.139 1.00 94.50 93 THR A O 1
ATOM 778 N N . VAL A 1 94 ? 25.528 -5.214 -19.014 1.00 95.00 94 VAL A N 1
ATOM 779 C CA . VAL A 1 94 ? 25.840 -6.316 -19.944 1.00 95.00 94 VAL A CA 1
ATOM 780 C C . VAL A 1 94 ? 27.347 -6.590 -19.975 1.00 95.00 94 VAL A C 1
ATOM 782 O O . VAL A 1 94 ? 27.785 -7.700 -20.257 1.00 95.00 94 VAL A O 1
ATOM 785 N N . GLY A 1 95 ? 28.165 -5.590 -19.643 1.00 91.94 95 GLY A N 1
ATOM 786 C CA . GLY A 1 95 ? 29.606 -5.758 -19.518 1.00 91.94 95 GLY A CA 1
ATOM 787 C C . GLY A 1 95 ? 30.332 -4.446 -19.255 1.00 91.94 95 GLY A C 1
ATOM 788 O O . GLY A 1 95 ? 29.727 -3.380 -19.146 1.00 91.94 95 GLY A O 1
ATOM 789 N N . ASN A 1 96 ? 31.656 -4.530 -19.193 1.00 91.25 96 ASN A N 1
ATOM 790 C CA . ASN A 1 96 ? 32.534 -3.370 -19.114 1.00 91.25 96 ASN A CA 1
ATOM 791 C C . ASN A 1 96 ? 33.467 -3.380 -20.322 1.00 91.25 96 ASN A C 1
ATOM 793 O O . ASN A 1 96 ? 34.059 -4.409 -20.641 1.00 91.25 96 ASN A O 1
ATOM 797 N N . HIS A 1 97 ? 33.607 -2.238 -20.990 1.00 88.44 97 HIS A N 1
ATOM 798 C CA . HIS A 1 97 ? 34.572 -2.077 -22.072 1.00 88.44 97 HIS A CA 1
ATOM 799 C C . HIS A 1 97 ? 35.487 -0.894 -21.753 1.00 88.44 97 HIS A C 1
ATOM 801 O O . HIS A 1 97 ? 35.083 0.272 -21.839 1.00 88.44 97 HIS A O 1
ATOM 807 N N . HIS A 1 98 ? 36.718 -1.213 -21.341 1.00 90.44 98 HIS A N 1
ATOM 808 C CA . HIS A 1 98 ? 37.647 -0.276 -20.706 1.00 90.44 98 HIS A CA 1
ATOM 809 C C . HIS A 1 98 ? 36.998 0.406 -19.486 1.00 90.44 98 HIS A C 1
ATOM 811 O O . HIS A 1 98 ? 36.489 -0.265 -18.594 1.00 90.44 98 HIS A O 1
ATOM 817 N N . TRP A 1 99 ? 36.978 1.739 -19.463 1.00 87.50 99 TRP A N 1
ATOM 818 C CA . TRP A 1 99 ? 36.414 2.562 -18.390 1.00 87.50 99 TRP A CA 1
ATOM 819 C C . TRP A 1 99 ? 34.905 2.821 -18.538 1.00 87.50 99 TRP A C 1
ATOM 821 O O . TRP A 1 99 ? 34.340 3.607 -17.778 1.00 87.50 99 TRP A O 1
ATOM 831 N N . ASN A 1 100 ? 34.245 2.202 -19.525 1.00 89.75 100 ASN A N 1
ATOM 832 C CA . ASN A 1 100 ? 32.833 2.433 -19.822 1.00 89.75 100 ASN A CA 1
ATOM 833 C C . ASN A 1 100 ? 31.961 1.256 -19.380 1.00 89.75 100 ASN A C 1
ATOM 835 O O . ASN A 1 100 ? 32.187 0.114 -19.784 1.00 89.75 100 ASN A O 1
ATOM 839 N N . VAL A 1 101 ? 30.911 1.575 -18.621 1.00 91.44 101 VAL A N 1
ATOM 840 C CA . VAL A 1 101 ? 29.832 0.642 -18.285 1.00 91.44 101 VAL A CA 1
ATOM 841 C C . VAL A 1 101 ? 28.931 0.475 -19.511 1.00 91.44 101 VAL A C 1
ATOM 843 O O . VAL A 1 101 ? 28.410 1.465 -20.041 1.00 91.44 101 VAL A O 1
ATOM 846 N N . MET A 1 102 ? 28.765 -0.767 -19.967 1.00 96.19 102 MET A N 1
ATOM 847 C CA . MET A 1 102 ? 27.810 -1.135 -21.011 1.00 96.19 102 MET A CA 1
ATOM 848 C C . MET A 1 102 ? 26.522 -1.596 -20.337 1.00 96.19 102 MET A C 1
ATOM 850 O O . MET A 1 102 ? 26.532 -2.538 -19.544 1.00 96.19 102 MET A O 1
ATOM 854 N N . VAL A 1 103 ? 25.417 -0.935 -20.650 1.00 95.81 103 VAL A N 1
ATOM 855 C CA . VAL A 1 103 ? 24.100 -1.265 -20.096 1.00 95.81 103 VAL A CA 1
ATOM 856 C C . VAL A 1 103 ? 23.245 -1.976 -21.136 1.00 95.81 103 VAL A C 1
ATOM 858 O O . VAL A 1 103 ? 23.536 -1.897 -22.331 1.00 95.81 103 VAL A O 1
ATOM 861 N N . ASP A 1 104 ? 22.206 -2.665 -20.681 1.00 96.00 104 ASP A N 1
ATOM 862 C CA . ASP A 1 104 ? 21.192 -3.245 -21.557 1.00 96.00 104 ASP A CA 1
ATOM 863 C C . ASP A 1 104 ? 20.403 -2.131 -22.264 1.00 96.00 104 ASP A C 1
ATOM 865 O O . ASP A 1 104 ? 19.863 -1.217 -21.628 1.00 96.00 104 ASP A O 1
ATOM 869 N N . GLU A 1 105 ? 20.378 -2.165 -23.598 1.00 96.12 105 GLU A N 1
ATOM 870 C CA . GLU A 1 105 ? 19.738 -1.117 -24.388 1.00 96.12 105 GLU A CA 1
ATOM 871 C C . GLU A 1 105 ? 18.211 -1.105 -24.241 1.00 96.12 105 GLU A C 1
ATOM 873 O O . GLU A 1 105 ? 17.627 -0.017 -24.236 1.00 96.12 105 GLU A O 1
ATOM 878 N N . ALA A 1 106 ? 17.561 -2.264 -24.083 1.00 94.12 106 ALA A N 1
ATOM 879 C CA . ALA A 1 106 ? 16.112 -2.328 -23.897 1.00 94.12 106 ALA A CA 1
ATOM 880 C C . ALA A 1 106 ? 15.698 -1.643 -22.597 1.00 94.12 106 ALA A C 1
ATOM 882 O O . ALA A 1 106 ? 14.783 -0.820 -22.599 1.00 94.12 106 ALA A O 1
ATOM 883 N N . GLU A 1 107 ? 16.404 -1.924 -21.503 1.00 92.06 107 GLU A N 1
ATOM 884 C CA . GLU A 1 107 ? 16.139 -1.299 -20.205 1.00 92.06 107 GLU A CA 1
ATOM 885 C C . GLU A 1 107 ? 16.381 0.217 -20.230 1.00 92.06 107 GLU A C 1
ATOM 887 O O . GLU A 1 107 ? 15.604 0.989 -19.663 1.00 92.06 107 GLU A O 1
ATOM 892 N N . ALA A 1 108 ? 17.427 0.668 -20.927 1.00 93.75 108 ALA A N 1
ATOM 893 C CA . ALA A 1 108 ? 17.718 2.088 -21.082 1.00 93.75 108 ALA A CA 1
ATOM 894 C C . ALA A 1 108 ? 16.655 2.819 -21.927 1.00 93.75 108 ALA A C 1
ATOM 896 O O . ALA A 1 108 ? 16.205 3.907 -21.551 1.00 93.75 108 ALA A O 1
ATOM 897 N N . ALA A 1 109 ? 16.228 2.216 -23.040 1.00 94.19 109 ALA A N 1
ATOM 898 C CA . ALA A 1 109 ? 15.172 2.741 -23.903 1.00 94.19 109 ALA A CA 1
ATOM 899 C C . ALA A 1 109 ? 13.826 2.804 -23.166 1.00 94.19 109 ALA A C 1
ATOM 901 O O . ALA A 1 109 ? 13.140 3.829 -23.200 1.00 94.19 109 ALA A O 1
ATOM 902 N N . PHE A 1 110 ? 13.493 1.740 -22.433 1.00 92.12 110 PHE A N 1
ATOM 903 C CA . PHE A 1 110 ? 12.303 1.669 -21.598 1.00 92.12 110 PHE A CA 1
ATOM 904 C C . PHE A 1 110 ? 12.300 2.757 -20.519 1.00 92.12 110 PHE A C 1
ATOM 906 O O . PHE A 1 110 ? 11.319 3.486 -20.368 1.00 92.12 110 PHE A O 1
ATOM 913 N N . ALA A 1 111 ? 13.412 2.929 -19.797 1.00 90.44 111 ALA A N 1
ATOM 914 C CA . ALA A 1 111 ? 13.524 3.955 -18.767 1.00 90.44 111 ALA A CA 1
ATOM 915 C C . ALA A 1 111 ? 13.327 5.370 -19.336 1.00 90.44 111 ALA A C 1
ATOM 917 O O . ALA A 1 111 ? 12.681 6.203 -18.700 1.00 90.44 111 ALA A O 1
ATOM 918 N N . ALA A 1 112 ? 13.842 5.644 -20.537 1.00 91.75 112 ALA A N 1
ATOM 919 C CA . ALA A 1 112 ? 13.651 6.932 -21.199 1.00 91.75 112 ALA A CA 1
ATOM 920 C C . ALA A 1 112 ? 12.186 7.170 -21.573 1.00 91.75 112 ALA A C 1
ATOM 922 O O . ALA A 1 112 ? 11.648 8.248 -21.315 1.00 91.75 112 ALA A O 1
ATOM 923 N N . HIS A 1 113 ? 11.532 6.150 -22.138 1.00 92.31 113 HIS A N 1
ATOM 924 C CA . HIS A 1 113 ? 10.105 6.188 -22.455 1.00 92.31 113 HIS A CA 1
ATOM 925 C C . HIS A 1 113 ? 9.263 6.433 -21.201 1.00 92.31 113 HIS A C 1
ATOM 927 O O . HIS A 1 113 ? 8.415 7.323 -21.188 1.00 92.31 113 HIS A O 1
ATOM 933 N N . PHE A 1 114 ? 9.565 5.732 -20.109 1.00 90.38 114 PHE A N 1
ATOM 934 C CA . PHE A 1 114 ? 8.883 5.918 -18.833 1.00 90.38 114 PHE A CA 1
ATOM 935 C C . PHE A 1 114 ? 9.051 7.334 -18.268 1.00 90.38 114 PHE A C 1
ATOM 937 O O . PHE A 1 114 ? 8.070 7.955 -17.863 1.00 90.38 114 PHE A O 1
ATOM 944 N N . LEU A 1 115 ? 10.271 7.885 -18.276 1.00 87.88 115 LEU A N 1
ATOM 945 C CA . LEU A 1 115 ? 10.506 9.269 -17.846 1.00 87.88 115 LEU A CA 1
ATOM 946 C C . LEU A 1 115 ? 9.729 10.268 -18.713 1.00 87.88 115 LEU A C 1
ATOM 948 O O . LEU A 1 115 ? 9.135 11.208 -18.188 1.00 87.88 115 LEU A O 1
ATOM 952 N N . LYS A 1 116 ? 9.672 10.043 -20.028 1.00 90.31 116 LYS A N 1
ATOM 953 C CA . LYS A 1 116 ? 8.882 10.883 -20.931 1.00 90.31 116 LYS A CA 1
ATOM 954 C C . LYS A 1 116 ? 7.392 10.845 -20.580 1.00 90.31 116 LYS A C 1
ATOM 956 O O . LYS A 1 116 ? 6.762 11.895 -20.538 1.00 90.31 116 LYS A O 1
ATOM 961 N N . LEU A 1 117 ? 6.838 9.669 -20.281 1.00 88.38 117 LEU A N 1
ATOM 962 C CA . LEU A 1 117 ? 5.431 9.524 -19.885 1.00 88.38 117 LEU A CA 1
ATOM 963 C C . LEU A 1 117 ? 5.099 10.206 -18.553 1.00 88.38 117 LEU A C 1
ATOM 965 O O . LEU A 1 117 ? 3.981 10.676 -18.358 1.00 88.38 117 LEU A O 1
ATOM 969 N N . LEU A 1 118 ? 6.058 10.259 -17.630 1.00 84.81 118 LEU A N 1
ATOM 970 C CA . LEU A 1 118 ? 5.885 10.952 -16.355 1.00 84.81 118 LEU A CA 1
ATOM 971 C C . LEU A 1 118 ? 5.934 12.483 -16.483 1.00 84.81 118 LEU A C 1
ATOM 973 O O . LEU A 1 118 ? 5.582 13.170 -15.518 1.00 84.81 118 LEU A O 1
ATOM 977 N N . ASP A 1 119 ? 6.348 12.998 -17.645 1.00 86.75 119 ASP A N 1
ATOM 978 C CA . ASP A 1 119 ? 6.667 14.409 -17.886 1.00 86.75 119 ASP A CA 1
ATOM 979 C C . ASP A 1 119 ? 7.700 14.944 -16.882 1.00 86.75 119 ASP A C 1
ATOM 981 O O . ASP A 1 119 ? 7.598 16.023 -16.301 1.00 86.75 119 ASP A O 1
ATOM 985 N N . VAL A 1 120 ? 8.703 14.113 -16.605 1.00 80.81 120 VAL A N 1
ATOM 986 C CA . VAL A 1 120 ? 9.795 14.447 -15.696 1.00 80.81 120 VAL A CA 1
ATOM 987 C C . VAL A 1 120 ? 11.082 14.553 -16.484 1.00 80.81 120 VAL A C 1
ATOM 989 O O . VAL A 1 120 ? 11.499 13.633 -17.189 1.00 80.81 120 VAL A O 1
ATOM 992 N N . GLY A 1 121 ? 11.744 15.699 -16.340 1.00 73.75 121 GLY A N 1
ATOM 993 C CA . GLY A 1 121 ? 13.019 15.922 -16.994 1.00 73.75 121 GLY A CA 1
ATOM 994 C C . GLY A 1 121 ? 14.045 14.834 -16.623 1.00 73.75 121 GLY A C 1
ATOM 995 O O . GLY A 1 121 ? 14.057 14.345 -15.486 1.00 73.75 121 GLY A O 1
ATOM 996 N N . PRO A 1 122 ? 14.983 14.503 -17.528 1.00 62.88 122 PRO A N 1
ATOM 997 C CA . PRO A 1 122 ? 15.981 13.443 -17.335 1.00 62.88 122 PRO A CA 1
ATOM 998 C C . PRO A 1 122 ? 16.886 13.601 -16.095 1.00 62.88 122 PRO A C 1
ATOM 1000 O O . PRO A 1 122 ? 17.611 12.681 -15.712 1.00 62.88 122 PRO A O 1
ATOM 1003 N N . ARG A 1 123 ? 16.867 14.779 -15.456 1.00 62.72 123 ARG A N 1
ATOM 1004 C CA . ARG A 1 123 ? 17.637 15.124 -14.251 1.00 62.72 123 ARG A CA 1
ATOM 1005 C C . ARG A 1 123 ? 16.902 14.816 -12.932 1.00 62.72 123 ARG A C 1
ATOM 1007 O O . ARG A 1 123 ? 17.440 15.096 -11.861 1.00 62.72 123 ARG A O 1
ATOM 1014 N N . GLY A 1 124 ? 15.701 14.230 -12.972 1.00 54.84 124 GLY A N 1
ATOM 1015 C CA . GLY A 1 124 ? 14.918 13.859 -11.786 1.00 54.84 124 GLY A CA 1
ATOM 1016 C C . GLY A 1 124 ? 15.552 12.718 -10.975 1.00 54.84 124 GLY A C 1
ATOM 1017 O O . GLY A 1 124 ? 15.235 11.548 -11.170 1.00 54.84 124 GLY A O 1
ATOM 1018 N N . LYS A 1 125 ? 16.435 13.043 -10.021 1.00 52.94 125 LYS A N 1
ATOM 1019 C CA . LYS A 1 125 ? 17.291 12.102 -9.256 1.00 52.94 125 LYS A CA 1
ATOM 1020 C C . LYS A 1 125 ? 16.586 11.004 -8.419 1.00 52.94 125 LYS A C 1
ATOM 1022 O O . LYS A 1 125 ? 17.274 10.286 -7.694 1.00 52.94 125 LYS A O 1
ATOM 1027 N N . ARG A 1 126 ? 15.258 10.825 -8.450 1.00 58.97 126 ARG A N 1
ATOM 1028 C CA . ARG A 1 126 ? 14.547 9.941 -7.489 1.00 58.97 126 ARG A CA 1
ATOM 1029 C C . ARG A 1 126 ? 13.401 9.080 -8.033 1.00 58.97 126 ARG A C 1
ATOM 1031 O O . ARG A 1 126 ? 12.690 8.488 -7.225 1.00 58.97 126 ARG A O 1
ATOM 1038 N N . LEU A 1 127 ? 13.222 8.977 -9.348 1.00 58.75 127 LEU A N 1
ATOM 1039 C CA . LEU A 1 127 ? 11.996 8.374 -9.893 1.00 58.75 127 LEU A CA 1
ATOM 1040 C C . LEU A 1 127 ? 12.066 6.864 -10.094 1.00 58.75 127 LEU A C 1
ATOM 1042 O O . LEU A 1 127 ? 11.109 6.180 -9.751 1.00 58.75 127 LEU A O 1
ATOM 1046 N N . LEU A 1 128 ? 13.206 6.323 -10.535 1.00 58.34 128 LEU A N 1
ATOM 1047 C CA . LEU A 1 128 ? 13.374 4.872 -10.527 1.00 58.34 128 LEU A CA 1
ATOM 1048 C C . LEU A 1 128 ? 13.650 4.407 -9.086 1.00 58.34 128 LEU A C 1
ATOM 1050 O O . LEU A 1 128 ? 14.697 4.783 -8.526 1.00 58.34 128 LEU A O 1
ATOM 1054 N N . PRO A 1 129 ? 12.756 3.623 -8.450 1.00 52.16 129 PRO A N 1
ATOM 1055 C CA . PRO A 1 129 ? 13.063 2.987 -7.170 1.00 52.16 129 PRO A CA 1
ATOM 1056 C C . PRO A 1 129 ? 14.326 2.130 -7.328 1.00 52.16 129 PRO A C 1
ATOM 1058 O O . PRO A 1 129 ? 14.616 1.664 -8.420 1.00 52.16 129 PRO A O 1
ATOM 1061 N N . LYS A 1 130 ? 15.131 1.971 -6.268 1.00 45.91 130 LYS A N 1
ATOM 1062 C CA . LYS A 1 130 ? 16.284 1.052 -6.291 1.00 45.91 130 LYS A CA 1
ATOM 1063 C C . LYS A 1 130 ? 15.751 -0.378 -6.437 1.00 45.91 130 LYS A C 1
ATOM 1065 O O . LYS A 1 130 ? 15.119 -0.830 -5.475 1.00 45.91 130 LYS A O 1
ATOM 1070 N N . PRO A 1 131 ? 15.994 -1.114 -7.527 1.00 44.16 131 PRO A N 1
ATOM 1071 C CA . PRO A 1 131 ? 15.751 -2.533 -7.506 1.00 44.16 131 PRO A CA 1
ATOM 1072 C C . PRO A 1 131 ? 17.085 -3.214 -7.134 1.00 44.16 131 PRO A C 1
ATOM 1074 O O . PRO A 1 131 ? 18.159 -2.836 -7.584 1.00 44.16 131 PRO A O 1
ATOM 1077 N N . ASN A 1 132 ? 17.037 -4.161 -6.197 1.00 36.16 132 ASN A N 1
ATOM 1078 C CA . ASN A 1 132 ? 18.190 -5.036 -5.916 1.00 36.16 132 ASN A CA 1
ATOM 1079 C C . ASN A 1 132 ? 18.157 -6.285 -6.814 1.00 36.16 132 ASN A C 1
ATOM 1081 O O . ASN A 1 132 ? 18.785 -7.289 -6.513 1.00 36.16 132 ASN A O 1
ATOM 1085 N N . ILE A 1 133 ? 17.363 -6.240 -7.872 1.00 38.62 133 ILE A N 1
ATOM 1086 C CA . ILE A 1 133 ? 17.081 -7.318 -8.806 1.00 38.62 133 ILE A CA 1
ATOM 1087 C C . ILE A 1 133 ? 16.984 -6.566 -10.129 1.00 38.62 133 ILE A C 1
ATOM 1089 O O . ILE A 1 133 ? 16.336 -5.520 -10.145 1.00 38.62 133 ILE A O 1
ATOM 1093 N N . GLY A 1 134 ? 17.681 -6.985 -11.186 1.00 39.72 134 GLY A N 1
ATOM 1094 C CA . GLY A 1 134 ? 17.573 -6.308 -12.482 1.00 39.72 134 GLY A CA 1
ATOM 1095 C C . GLY A 1 134 ? 16.103 -6.125 -12.865 1.00 39.72 134 GLY A C 1
ATOM 1096 O O . GLY A 1 134 ? 15.226 -6.809 -12.325 1.00 39.72 134 GLY A O 1
ATOM 1097 N N . ILE A 1 135 ? 15.802 -5.220 -13.792 1.00 43.50 135 ILE A N 1
ATOM 1098 C CA . ILE A 1 135 ? 14.509 -5.255 -14.483 1.00 43.50 135 ILE A CA 1
ATOM 1099 C C . ILE A 1 135 ? 14.554 -6.508 -15.374 1.00 43.50 135 ILE A C 1
ATOM 1101 O O . ILE A 1 135 ? 14.675 -6.446 -16.588 1.00 43.50 135 ILE A O 1
ATOM 1105 N N . VAL A 1 136 ? 14.579 -7.682 -14.742 1.00 41.34 136 VAL A N 1
ATOM 1106 C CA . VAL A 1 136 ? 14.591 -8.972 -15.396 1.00 41.34 136 VAL A CA 1
ATOM 1107 C C . VAL A 1 136 ? 13.169 -9.141 -15.881 1.00 41.34 136 VAL A C 1
ATOM 1109 O O . VAL A 1 136 ? 12.255 -9.454 -15.126 1.00 41.34 136 VAL A O 1
ATOM 1112 N N . PHE A 1 137 ? 12.994 -8.858 -17.163 1.00 46.56 137 PHE A N 1
ATOM 1113 C CA . PHE A 1 137 ? 11.758 -9.050 -17.907 1.00 46.56 137 PHE A CA 1
ATOM 1114 C C . PHE A 1 137 ? 11.354 -10.527 -18.059 1.00 46.56 137 PHE A C 1
ATOM 1116 O O . PHE A 1 137 ? 10.362 -10.821 -18.719 1.00 46.56 137 PHE A O 1
ATOM 1123 N N . ASP A 1 138 ? 12.100 -11.457 -17.463 1.00 39.84 138 ASP A N 1
ATOM 1124 C CA . ASP A 1 138 ? 11.760 -12.877 -17.432 1.00 39.84 138 ASP A CA 1
ATOM 1125 C C . ASP A 1 138 ? 10.808 -13.148 -16.254 1.00 39.84 138 ASP A C 1
ATOM 1127 O O . ASP A 1 138 ? 11.167 -13.632 -15.178 1.00 39.84 138 ASP A O 1
ATOM 1131 N N . GLY A 1 139 ? 9.578 -12.660 -16.420 1.00 43.81 139 GLY A N 1
ATOM 1132 C CA . GLY A 1 139 ? 8.526 -12.720 -15.420 1.00 43.81 139 GLY A CA 1
ATOM 1133 C C . GLY A 1 139 ? 7.968 -14.132 -15.271 1.00 43.81 139 GLY A C 1
ATOM 1134 O O . GLY A 1 139 ? 7.508 -14.707 -16.256 1.00 43.81 139 GLY A O 1
ATOM 1135 N N . ARG A 1 140 ? 7.977 -14.641 -14.026 1.00 50.56 140 ARG A N 1
ATOM 1136 C CA . ARG A 1 140 ? 6.975 -15.542 -13.387 1.00 50.56 140 ARG A CA 1
ATOM 1137 C C . ARG A 1 140 ? 7.508 -16.290 -12.160 1.00 50.56 140 ARG A C 1
ATOM 1139 O O . ARG A 1 140 ? 6.742 -17.003 -11.517 1.00 50.56 140 ARG A O 1
ATOM 1146 N N . ASN A 1 141 ? 8.785 -16.153 -11.796 1.00 51.91 141 ASN A N 1
ATOM 1147 C CA . ASN A 1 141 ? 9.290 -16.831 -10.605 1.00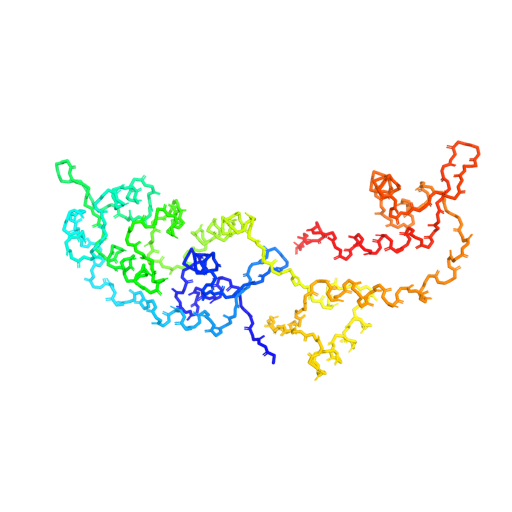 51.91 141 ASN A CA 1
ATOM 1148 C C . ASN A 1 141 ? 8.861 -16.081 -9.333 1.00 51.91 141 ASN A C 1
ATOM 1150 O O . ASN A 1 141 ? 9.309 -14.971 -9.052 1.00 51.91 141 ASN A O 1
ATOM 1154 N N . GLU A 1 142 ? 7.981 -16.696 -8.542 1.00 43.94 142 GLU A N 1
ATOM 1155 C CA . GLU A 1 142 ? 7.419 -16.130 -7.306 1.00 43.94 142 GLU A CA 1
ATOM 1156 C C . GLU A 1 142 ? 8.495 -15.662 -6.306 1.00 43.94 142 GLU A C 1
ATOM 1158 O O . GLU A 1 142 ? 8.290 -14.702 -5.552 1.00 43.94 142 GLU A O 1
ATOM 1163 N N . LYS A 1 143 ? 9.679 -16.288 -6.356 1.00 56.19 143 LYS A N 1
ATOM 1164 C CA . LYS A 1 143 ? 10.848 -15.937 -5.539 1.00 56.19 143 LYS A CA 1
ATOM 1165 C C . LYS A 1 143 ? 11.379 -14.526 -5.811 1.00 56.19 143 LYS A C 1
ATOM 1167 O O . LYS A 1 143 ? 11.888 -13.900 -4.881 1.00 56.19 143 LYS A O 1
ATOM 1172 N N . ASP A 1 144 ? 11.191 -14.000 -7.018 1.00 59.50 144 ASP A N 1
ATOM 1173 C CA . ASP A 1 144 ? 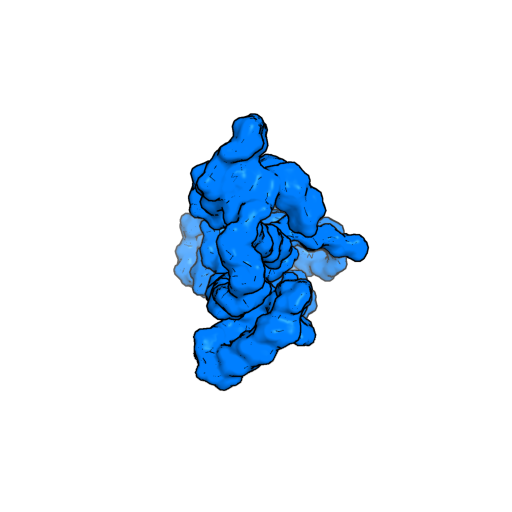11.659 -12.664 -7.404 1.00 59.50 144 ASP A CA 1
ATOM 1174 C C . ASP A 1 144 ? 10.611 -11.580 -7.100 1.00 59.50 144 ASP A C 1
ATOM 1176 O O . ASP A 1 144 ? 10.948 -10.428 -6.822 1.00 59.50 144 ASP A O 1
ATOM 1180 N N . VAL A 1 145 ? 9.327 -11.957 -7.043 1.00 58.59 145 VAL A N 1
ATOM 1181 C CA . VAL A 1 145 ? 8.192 -11.040 -6.826 1.00 58.59 145 VAL A CA 1
ATOM 1182 C C . VAL A 1 145 ? 7.985 -10.701 -5.351 1.00 58.59 145 VAL A C 1
ATOM 1184 O O . VAL A 1 145 ? 7.741 -9.546 -4.986 1.00 58.59 145 VAL A O 1
ATOM 1187 N N . ALA A 1 146 ? 8.079 -11.698 -4.470 1.00 63.53 146 ALA A N 1
ATOM 1188 C CA . ALA A 1 146 ? 7.780 -11.522 -3.051 1.00 63.53 146 ALA A CA 1
ATOM 1189 C C . ALA A 1 146 ? 8.685 -10.482 -2.346 1.00 63.53 146 ALA A C 1
ATOM 1191 O O . ALA A 1 146 ? 8.156 -9.653 -1.590 1.00 63.53 146 ALA A O 1
ATOM 1192 N N . PRO A 1 147 ? 10.014 -10.433 -2.588 1.00 69.62 147 PRO A N 1
ATOM 1193 C CA . PRO A 1 147 ? 10.876 -9.385 -2.041 1.00 69.62 147 PRO A CA 1
ATOM 1194 C C . PRO A 1 147 ? 10.481 -7.993 -2.542 1.00 69.62 147 PRO A C 1
ATOM 1196 O O . PRO A 1 147 ? 10.488 -7.033 -1.767 1.00 69.62 147 PRO A O 1
ATOM 1199 N N . VAL A 1 148 ? 10.091 -7.885 -3.817 1.00 61.47 148 VAL A N 1
ATOM 1200 C CA . VAL A 1 148 ? 9.656 -6.631 -4.441 1.00 61.47 148 VAL A CA 1
ATOM 1201 C C . VAL A 1 148 ? 8.384 -6.124 -3.776 1.00 61.47 148 VAL A C 1
ATOM 1203 O O . VAL A 1 148 ? 8.371 -4.987 -3.315 1.00 61.47 148 VAL A O 1
ATOM 1206 N N . LEU A 1 149 ? 7.354 -6.960 -3.624 1.00 63.31 149 LEU A N 1
ATOM 1207 C CA . LEU A 1 149 ? 6.098 -6.579 -2.966 1.00 63.31 149 LEU A CA 1
ATOM 1208 C C . LEU A 1 149 ? 6.311 -6.174 -1.498 1.00 63.31 149 LEU A C 1
ATOM 1210 O O . LEU A 1 149 ? 5.779 -5.151 -1.051 1.00 63.31 149 LEU A O 1
ATOM 1214 N N . ARG A 1 150 ? 7.156 -6.908 -0.755 1.00 72.06 150 ARG A N 1
ATOM 1215 C CA . ARG A 1 150 ? 7.542 -6.537 0.621 1.00 72.06 150 ARG A CA 1
ATOM 1216 C C . ARG A 1 150 ? 8.234 -5.174 0.665 1.00 72.06 150 ARG A C 1
ATOM 1218 O O . ARG A 1 150 ? 7.943 -4.362 1.545 1.00 72.06 150 ARG A O 1
ATOM 1225 N N . ARG A 1 151 ? 9.125 -4.896 -0.289 1.00 67.62 151 ARG A N 1
ATOM 1226 C CA . ARG A 1 151 ? 9.850 -3.622 -0.371 1.00 67.62 151 ARG A CA 1
ATOM 1227 C C . ARG A 1 151 ? 8.955 -2.487 -0.858 1.00 67.62 151 ARG A C 1
ATOM 1229 O O . ARG A 1 151 ? 9.085 -1.383 -0.349 1.00 67.62 151 ARG A O 1
ATOM 1236 N N . SER A 1 152 ? 8.008 -2.734 -1.758 1.00 63.53 152 SER A N 1
ATOM 1237 C CA . SER A 1 152 ? 7.010 -1.754 -2.206 1.00 63.53 152 SER A CA 1
ATOM 1238 C C . SER A 1 152 ? 6.175 -1.231 -1.039 1.00 63.53 152 SER A C 1
ATOM 1240 O O . SER A 1 152 ? 5.965 -0.024 -0.928 1.00 63.53 152 SER A O 1
ATOM 1242 N N . LYS A 1 153 ? 5.805 -2.107 -0.094 1.00 65.88 153 LYS A N 1
ATOM 1243 C CA . LYS A 1 153 ? 5.168 -1.704 1.169 1.00 65.88 153 LYS A CA 1
ATOM 1244 C C . LYS A 1 153 ? 6.042 -0.732 1.969 1.00 65.88 153 LYS A C 1
ATOM 1246 O O . LYS A 1 153 ? 5.538 0.280 2.447 1.00 65.88 153 LYS A O 1
ATOM 1251 N N . GLN A 1 154 ? 7.345 -1.003 2.080 1.00 74.12 154 GLN A N 1
ATOM 1252 C CA . GLN A 1 154 ? 8.297 -0.098 2.739 1.00 74.12 154 GLN A CA 1
ATOM 1253 C C . GLN A 1 154 ? 8.500 1.211 1.963 1.00 74.12 154 GLN A C 1
ATOM 1255 O O . GLN A 1 154 ? 8.567 2.269 2.573 1.00 74.12 154 GLN A O 1
ATOM 1260 N N . LEU A 1 155 ? 8.569 1.162 0.631 1.00 70.06 155 LEU A N 1
ATOM 1261 C CA . LEU A 1 155 ? 8.768 2.337 -0.226 1.00 70.06 155 LEU A CA 1
ATOM 1262 C C . LEU A 1 155 ? 7.575 3.297 -0.198 1.00 70.06 155 LEU A C 1
ATOM 1264 O O . LEU A 1 155 ? 7.748 4.495 -0.409 1.00 70.06 155 LEU A O 1
ATOM 1268 N N . LEU A 1 156 ? 6.381 2.769 0.067 1.00 72.56 156 LEU A N 1
ATOM 1269 C CA . LEU A 1 156 ? 5.160 3.547 0.244 1.00 72.56 156 LEU A CA 1
ATOM 1270 C C . LEU A 1 156 ? 4.900 3.921 1.713 1.00 72.56 156 LEU A C 1
ATOM 1272 O O . LEU A 1 156 ? 3.946 4.645 1.992 1.00 72.56 156 LEU A O 1
ATOM 1276 N N . ASN A 1 157 ? 5.731 3.481 2.667 1.00 70.06 157 ASN A N 1
ATOM 1277 C CA . ASN A 1 157 ? 5.658 3.990 4.036 1.00 70.06 157 ASN A CA 1
ATOM 1278 C C . ASN A 1 157 ? 6.140 5.447 4.054 1.00 70.06 157 ASN A C 1
ATOM 1280 O O . ASN A 1 157 ? 7.283 5.737 3.716 1.00 70.06 157 ASN A O 1
ATOM 1284 N N . GLY A 1 158 ? 5.240 6.362 4.417 1.00 69.38 158 GLY A N 1
ATOM 1285 C CA . GLY A 1 158 ? 5.448 7.813 4.345 1.00 69.38 158 GLY A CA 1
ATOM 1286 C C . GLY A 1 158 ? 4.605 8.502 3.270 1.00 69.38 158 GLY A C 1
ATOM 1287 O O . GLY A 1 158 ? 4.459 9.719 3.308 1.00 69.38 158 GLY A O 1
ATOM 1288 N N . TYR A 1 159 ? 3.991 7.741 2.359 1.00 72.88 159 TYR A N 1
ATOM 1289 C CA . TYR A 1 159 ? 2.965 8.265 1.460 1.00 72.88 159 TYR A CA 1
ATOM 1290 C C . TYR A 1 159 ? 1.591 8.145 2.119 1.00 72.88 159 TYR A C 1
ATOM 1292 O O . TYR A 1 159 ? 1.255 7.108 2.698 1.00 72.88 159 TYR A O 1
ATOM 1300 N N . LYS A 1 160 ? 0.796 9.216 2.034 1.00 76.94 160 LYS A N 1
ATOM 1301 C CA . LYS A 1 160 ? -0.570 9.268 2.565 1.00 76.94 160 LYS A CA 1
ATOM 1302 C C . LYS A 1 160 ? -1.503 8.490 1.634 1.00 76.94 160 LYS A C 1
ATOM 1304 O O . LYS A 1 160 ? -2.205 9.077 0.820 1.00 76.94 160 LYS A O 1
ATOM 1309 N N . LEU A 1 161 ? -1.448 7.163 1.717 1.00 83.12 161 LEU A N 1
ATOM 1310 C CA . LEU A 1 161 ? -2.422 6.285 1.074 1.00 83.12 161 LEU A CA 1
ATOM 1311 C C . LEU A 1 161 ? -3.679 6.219 1.934 1.00 83.12 161 LEU A C 1
ATOM 1313 O O . LEU A 1 161 ? -3.590 6.093 3.158 1.00 83.12 161 LEU A O 1
ATOM 1317 N N . GLU A 1 162 ? -4.838 6.278 1.289 1.00 85.75 162 GLU A N 1
ATOM 1318 C CA . GLU A 1 162 ? -6.101 5.997 1.957 1.00 85.75 162 GLU A CA 1
ATOM 1319 C C . GLU A 1 162 ? -6.110 4.529 2.410 1.00 85.75 162 GLU A C 1
ATOM 1321 O O . GLU A 1 162 ? -5.713 3.616 1.677 1.00 85.75 162 GLU A O 1
ATOM 1326 N N . VAL A 1 163 ? -6.489 4.317 3.670 1.00 83.69 163 VAL A N 1
ATOM 1327 C CA . VAL A 1 163 ? -6.629 2.986 4.256 1.00 83.69 163 VAL A CA 1
ATOM 1328 C C . VAL A 1 163 ? -8.083 2.590 4.110 1.00 83.69 163 VAL A C 1
ATOM 1330 O O . VAL A 1 163 ? -8.967 3.305 4.583 1.00 83.69 163 VAL A O 1
ATOM 1333 N N . CYS A 1 164 ? -8.322 1.456 3.470 1.00 86.12 164 CYS A N 1
ATOM 1334 C CA . CYS A 1 164 ? -9.650 0.892 3.317 1.00 86.12 164 CYS A CA 1
ATOM 1335 C C . CYS A 1 164 ? -9.822 -0.331 4.220 1.00 86.12 164 CYS A C 1
ATOM 1337 O O . CYS A 1 164 ? -8.842 -0.958 4.631 1.00 86.12 164 CYS A O 1
ATOM 1339 N N . ALA A 1 165 ? -11.073 -0.676 4.496 1.00 86.19 165 ALA A N 1
ATOM 1340 C CA . ALA A 1 165 ? -11.469 -1.924 5.138 1.00 86.19 165 ALA A CA 1
ATOM 1341 C C . ALA A 1 165 ? -12.759 -2.454 4.513 1.00 86.19 165 ALA A C 1
ATOM 1343 O O . ALA A 1 165 ? -13.494 -1.702 3.865 1.00 86.19 165 ALA A O 1
ATOM 1344 N N . SER A 1 166 ? -13.002 -3.752 4.689 1.00 88.50 166 SER A N 1
ATOM 1345 C CA . SER A 1 166 ? -14.259 -4.369 4.296 1.00 88.50 166 SER A CA 1
ATOM 1346 C C . SER A 1 166 ? -15.217 -4.421 5.486 1.00 88.50 166 SER A C 1
ATOM 1348 O O . SER A 1 166 ? -14.758 -4.672 6.602 1.00 88.50 166 SER A O 1
ATOM 1350 N N . PRO A 1 167 ? -16.535 -4.236 5.281 1.00 84.94 167 PRO A N 1
ATOM 1351 C CA . PRO A 1 167 ? -17.534 -4.496 6.318 1.00 84.94 167 PRO A CA 1
ATOM 1352 C C . PRO A 1 167 ? -17.445 -5.928 6.858 1.00 84.94 167 PRO A C 1
ATOM 1354 O O . PRO A 1 167 ? -17.700 -6.152 8.034 1.00 84.94 167 PRO A O 1
ATOM 1357 N N . ASP A 1 168 ? -17.012 -6.875 6.021 1.00 84.62 168 ASP A N 1
ATOM 1358 C CA . ASP A 1 168 ? -16.833 -8.284 6.385 1.00 84.62 168 ASP A CA 1
ATOM 1359 C C . ASP A 1 168 ? -15.717 -8.499 7.419 1.00 84.62 168 ASP A C 1
ATOM 1361 O O . ASP A 1 168 ? -15.708 -9.501 8.130 1.00 84.62 168 ASP A O 1
ATOM 1365 N N . ASP A 1 169 ? -14.793 -7.543 7.546 1.00 80.06 169 ASP A N 1
ATOM 1366 C CA . ASP A 1 169 ? -13.726 -7.582 8.547 1.00 80.06 169 ASP A CA 1
ATOM 1367 C C . ASP A 1 169 ? -14.185 -6.984 9.899 1.00 80.06 169 ASP A C 1
ATOM 1369 O O . ASP A 1 169 ? -13.406 -6.932 10.850 1.00 80.06 169 ASP A O 1
ATOM 1373 N N . ALA A 1 170 ? -15.447 -6.536 10.014 1.00 75.25 170 ALA A N 1
ATOM 1374 C CA . ALA A 1 170 ? -15.988 -5.888 11.213 1.00 75.25 170 ALA A CA 1
ATOM 1375 C C . ALA A 1 170 ? -16.488 -6.866 12.302 1.00 75.25 170 ALA A C 1
ATOM 1377 O O . ALA A 1 170 ? -17.035 -6.435 13.317 1.00 75.25 170 ALA A O 1
ATOM 1378 N N . GLY A 1 171 ? -16.285 -8.176 12.126 1.00 78.12 171 GLY A N 1
ATOM 1379 C CA . GLY A 1 171 ? -16.621 -9.226 13.100 1.00 78.12 171 GLY A CA 1
ATOM 1380 C C . GLY A 1 171 ? -18.079 -9.228 13.547 1.00 78.12 171 GLY A C 1
ATOM 1381 O O . GLY A 1 171 ? -18.956 -9.408 12.709 1.00 78.12 171 GLY A O 1
ATOM 1382 N N . PRO A 1 172 ? -18.384 -9.032 14.843 1.00 70.69 172 PRO A N 1
ATOM 1383 C CA . PRO A 1 172 ? -19.774 -9.030 15.300 1.00 70.69 172 PRO A CA 1
ATOM 1384 C C . PRO A 1 172 ? -20.597 -7.863 14.721 1.00 70.69 172 PRO A C 1
ATOM 1386 O O . PRO A 1 172 ? -21.816 -7.867 14.829 1.00 70.69 172 PRO A O 1
ATOM 1389 N N . PHE A 1 173 ? -19.957 -6.885 14.068 1.00 69.06 173 PHE A N 1
ATOM 1390 C CA . PHE A 1 173 ? -20.610 -5.737 13.434 1.00 69.06 173 PHE A CA 1
ATOM 1391 C C . PHE A 1 173 ? -20.859 -5.921 11.937 1.00 69.06 173 PHE A C 1
ATOM 1393 O O . PHE A 1 173 ? -21.290 -4.970 11.287 1.00 69.06 173 PHE A O 1
ATOM 1400 N N . VAL A 1 174 ? -20.565 -7.096 11.371 1.00 79.81 174 VAL A N 1
ATOM 1401 C CA . VAL A 1 174 ? -20.612 -7.321 9.917 1.00 79.81 174 VAL A CA 1
ATOM 1402 C C . VAL A 1 174 ? -21.982 -6.995 9.335 1.00 79.81 174 VAL A C 1
ATOM 1404 O O . VAL A 1 174 ? -22.040 -6.267 8.351 1.00 79.81 174 VAL A O 1
ATOM 1407 N N . GLU A 1 175 ? -23.073 -7.471 9.938 1.00 79.44 175 GLU A N 1
ATOM 1408 C CA . GLU A 1 175 ? -24.428 -7.270 9.397 1.00 79.44 175 GLU A CA 1
ATOM 1409 C C . GLU A 1 175 ? -24.824 -5.790 9.394 1.00 79.44 175 GLU A C 1
ATOM 1411 O O . GLU A 1 175 ? -25.134 -5.231 8.341 1.00 79.44 175 GLU A O 1
ATOM 1416 N N . LEU A 1 176 ? -24.686 -5.123 10.545 1.00 78.75 176 LEU A N 1
ATOM 1417 C CA . LEU A 1 176 ? -24.977 -3.696 10.687 1.00 78.75 176 LEU A CA 1
ATOM 1418 C C . LEU A 1 176 ? -24.107 -2.836 9.760 1.00 78.75 176 LEU A C 1
ATOM 1420 O O . LEU A 1 176 ? -24.589 -1.906 9.111 1.00 78.75 176 LEU A O 1
ATOM 1424 N N . CYS A 1 177 ? -22.811 -3.150 9.678 1.00 84.00 177 CYS A N 1
ATOM 1425 C CA . CYS A 1 177 ? -21.903 -2.438 8.789 1.00 84.00 177 CYS A CA 1
ATOM 1426 C C . CYS A 1 177 ? -22.260 -2.687 7.327 1.00 84.00 177 CYS A C 1
ATOM 1428 O O . CYS A 1 177 ? -22.158 -1.761 6.532 1.00 84.00 177 CYS A O 1
ATOM 1430 N N . ARG A 1 178 ? -22.672 -3.903 6.954 1.00 88.00 178 ARG A N 1
ATOM 1431 C CA . ARG A 1 178 ? -22.965 -4.268 5.567 1.00 88.00 178 ARG A CA 1
ATOM 1432 C C . ARG A 1 178 ? -24.154 -3.487 5.026 1.00 88.00 178 ARG A C 1
ATOM 1434 O O . ARG A 1 178 ? -24.016 -2.892 3.962 1.00 88.00 178 ARG A O 1
ATOM 1441 N N . GLU A 1 179 ? -25.270 -3.439 5.748 1.00 88.12 179 GLU A N 1
ATOM 1442 C CA . GLU A 1 179 ? -26.471 -2.723 5.296 1.00 88.12 179 GLU A CA 1
ATOM 1443 C C . GLU A 1 179 ? -26.225 -1.219 5.174 1.00 88.12 179 GLU A C 1
ATOM 1445 O O . GLU A 1 179 ? -26.472 -0.624 4.124 1.00 88.12 179 GLU A O 1
ATOM 1450 N N . ALA A 1 180 ? -25.656 -0.601 6.209 1.00 88.06 180 ALA A N 1
ATOM 1451 C CA . ALA A 1 180 ? -25.417 0.836 6.195 1.00 88.06 180 ALA A CA 1
ATOM 1452 C C . ALA A 1 180 ? -24.310 1.243 5.206 1.00 88.06 180 ALA A C 1
ATOM 1454 O O . ALA A 1 180 ? -24.391 2.308 4.590 1.00 88.06 180 ALA A O 1
ATOM 1455 N N . VAL A 1 181 ? -23.293 0.398 4.997 1.00 90.31 181 VAL A N 1
ATOM 1456 C CA . VAL A 1 181 ? -22.305 0.604 3.927 1.00 90.31 181 VAL A CA 1
ATOM 1457 C C . VAL A 1 181 ? -22.971 0.477 2.567 1.00 90.31 181 VAL A C 1
ATOM 1459 O O . VAL A 1 181 ? -22.757 1.346 1.729 1.00 90.31 181 VAL A O 1
ATOM 1462 N N . GLN A 1 182 ? -23.797 -0.545 2.345 1.00 92.75 182 GLN A N 1
ATOM 1463 C CA . GLN A 1 182 ? -24.505 -0.734 1.082 1.00 92.75 182 GLN A CA 1
ATOM 1464 C C . GLN A 1 182 ? -25.384 0.481 0.761 1.00 92.75 182 GLN A C 1
ATOM 1466 O O . GLN A 1 182 ? -25.251 1.065 -0.313 1.00 92.75 182 GLN A O 1
ATOM 1471 N N . GLN A 1 183 ? -26.180 0.943 1.726 1.00 92.31 183 GLN A N 1
ATOM 1472 C CA . GLN A 1 183 ? -27.017 2.131 1.575 1.00 92.31 183 GLN A CA 1
ATOM 1473 C C . GLN A 1 183 ? -26.187 3.395 1.299 1.00 92.31 183 GLN A C 1
ATOM 1475 O O . GLN A 1 183 ? -26.534 4.193 0.429 1.00 92.31 183 GLN A O 1
ATOM 1480 N N . ALA A 1 184 ? -25.072 3.590 2.011 1.00 92.12 184 ALA A N 1
ATOM 1481 C CA . ALA A 1 184 ? -24.195 4.743 1.803 1.00 92.12 184 ALA A CA 1
ATOM 1482 C C . ALA A 1 184 ? -23.477 4.712 0.446 1.00 92.12 184 ALA A C 1
ATOM 1484 O O . ALA A 1 184 ? -23.136 5.763 -0.102 1.00 92.12 184 ALA A O 1
ATOM 1485 N N . VAL A 1 185 ? -23.221 3.519 -0.089 1.00 93.31 185 VAL A N 1
ATOM 1486 C CA . VAL A 1 185 ? -22.657 3.322 -1.425 1.00 93.31 185 VAL A CA 1
ATOM 1487 C C . VAL A 1 185 ? -23.701 3.616 -2.495 1.00 93.31 185 VAL A C 1
ATOM 1489 O O . VAL A 1 185 ? -23.398 4.324 -3.453 1.00 93.31 185 VAL A O 1
ATOM 1492 N N . GLU A 1 186 ? -24.923 3.111 -2.331 1.00 93.69 186 GLU A N 1
ATOM 1493 C CA . GLU A 1 186 ? -26.039 3.336 -3.257 1.00 93.69 186 GLU A CA 1
ATOM 1494 C C . GLU A 1 186 ? -26.447 4.809 -3.319 1.00 93.69 186 GLU A C 1
ATOM 1496 O O . GLU A 1 186 ? -26.702 5.333 -4.402 1.00 93.69 186 GLU A O 1
ATOM 1501 N N . SER A 1 187 ? -26.423 5.507 -2.181 1.00 94.38 187 SER A N 1
ATOM 1502 C CA . SER A 1 187 ? -26.686 6.947 -2.121 1.00 94.38 187 SER A CA 1
ATOM 1503 C C . SER A 1 187 ? -25.526 7.811 -2.631 1.00 94.38 187 SER A C 1
ATOM 1505 O O . SER A 1 187 ? -25.666 9.030 -2.724 1.00 94.38 187 SER A O 1
ATOM 1507 N N . GLY A 1 188 ? -24.364 7.215 -2.923 1.00 92.81 188 GLY A N 1
ATOM 1508 C CA . GLY A 1 188 ? -23.149 7.937 -3.309 1.00 92.81 188 GLY A CA 1
ATOM 1509 C C . GLY A 1 188 ? -22.505 8.743 -2.172 1.00 92.81 188 GLY A C 1
ATOM 1510 O O . GLY A 1 188 ? -21.631 9.570 -2.426 1.00 92.81 188 GLY A O 1
ATOM 1511 N N . THR A 1 189 ? -22.908 8.506 -0.919 1.00 93.62 189 THR A N 1
ATOM 1512 C CA . THR A 1 189 ? -22.369 9.196 0.267 1.00 93.62 189 THR A CA 1
ATOM 1513 C C . THR A 1 189 ? -20.942 8.755 0.585 1.00 93.62 189 THR A C 1
ATOM 1515 O O . THR A 1 189 ? -20.139 9.546 1.083 1.00 93.62 189 THR A O 1
ATOM 1518 N N . VAL A 1 190 ? -20.605 7.495 0.296 1.00 92.69 190 VAL A N 1
ATOM 1519 C CA . VAL A 1 190 ? -19.252 6.962 0.468 1.00 92.69 190 VAL A CA 1
ATOM 1520 C C . VAL A 1 190 ? -18.733 6.384 -0.840 1.00 92.69 190 VAL A C 1
ATOM 1522 O O . VAL A 1 190 ? -19.424 5.660 -1.556 1.00 92.69 190 VAL A O 1
ATOM 1525 N N . ARG A 1 191 ? -17.468 6.677 -1.146 1.00 91.25 191 ARG A N 1
ATOM 1526 C CA . ARG A 1 191 ? -16.772 6.004 -2.238 1.00 91.25 191 ARG A CA 1
ATOM 1527 C C . ARG A 1 191 ? -16.447 4.578 -1.810 1.00 91.25 191 ARG A C 1
ATOM 1529 O O . ARG A 1 191 ? -15.844 4.376 -0.761 1.00 91.25 191 ARG A O 1
ATOM 1536 N N . ALA A 1 192 ? -16.814 3.607 -2.635 1.00 93.19 192 ALA A N 1
ATOM 1537 C CA . ALA A 1 192 ? -16.495 2.207 -2.406 1.00 93.19 192 ALA A CA 1
ATOM 1538 C C . ALA A 1 192 ? -15.789 1.580 -3.602 1.00 93.19 192 ALA A C 1
ATOM 1540 O O . ALA A 1 192 ? -15.963 1.995 -4.754 1.00 93.19 192 ALA A O 1
ATOM 1541 N N . TYR A 1 193 ? -15.020 0.543 -3.298 1.00 91.75 193 TYR A N 1
ATOM 1542 C CA . TYR A 1 193 ? -14.200 -0.187 -4.248 1.00 91.75 193 TYR A CA 1
ATOM 1543 C C . TYR A 1 193 ? -14.517 -1.676 -4.165 1.00 91.75 193 TYR A C 1
ATOM 1545 O O . TYR A 1 193 ? -14.726 -2.212 -3.080 1.00 91.75 193 TYR A O 1
ATOM 1553 N N . ARG A 1 194 ? -14.526 -2.356 -5.309 1.00 94.31 194 ARG A N 1
ATOM 1554 C CA . ARG A 1 194 ? -14.725 -3.804 -5.380 1.00 94.31 194 ARG A CA 1
ATOM 1555 C C . ARG A 1 194 ? -13.374 -4.507 -5.456 1.00 94.31 194 ARG A C 1
ATOM 1557 O O . ARG A 1 194 ? -12.624 -4.272 -6.404 1.00 94.31 194 ARG A O 1
ATOM 1564 N N . PHE A 1 195 ? -13.092 -5.383 -4.495 1.00 92.69 195 PHE A N 1
ATOM 1565 C CA . PHE A 1 195 ? -11.899 -6.231 -4.461 1.00 92.69 195 PHE A CA 1
ATOM 1566 C C . PHE A 1 195 ? -12.315 -7.700 -4.326 1.00 92.69 195 PHE A C 1
ATOM 1568 O O . PHE A 1 195 ? -12.695 -8.149 -3.246 1.00 92.69 195 PHE A O 1
ATOM 1575 N N . GLY A 1 196 ? -12.289 -8.441 -5.438 1.00 91.44 196 GLY A N 1
ATOM 1576 C CA . GLY A 1 196 ? -12.962 -9.744 -5.512 1.00 91.44 196 GLY A CA 1
ATOM 1577 C C . GLY A 1 196 ? -14.458 -9.580 -5.229 1.00 91.44 196 GLY A C 1
ATOM 1578 O O . GLY A 1 196 ? -15.093 -8.697 -5.811 1.00 91.44 196 GLY A O 1
ATOM 1579 N N . ASP A 1 197 ? -14.976 -10.367 -4.289 1.00 92.00 197 ASP A N 1
ATOM 1580 C CA . ASP A 1 197 ? -16.371 -10.291 -3.830 1.00 92.00 197 ASP A CA 1
ATOM 1581 C C . ASP A 1 197 ? -16.575 -9.305 -2.670 1.00 92.00 197 ASP A C 1
ATOM 1583 O O . ASP A 1 197 ? -17.698 -9.084 -2.222 1.00 92.00 197 ASP A O 1
ATOM 1587 N N . ARG A 1 198 ? -15.496 -8.678 -2.185 1.00 91.19 198 ARG A N 1
ATOM 1588 C CA . ARG A 1 198 ? -15.546 -7.747 -1.057 1.00 91.19 198 ARG A CA 1
ATOM 1589 C C . ARG A 1 198 ? -15.783 -6.319 -1.523 1.00 91.19 198 ARG A C 1
ATOM 1591 O O . ARG A 1 198 ? -15.223 -5.860 -2.526 1.00 91.19 198 ARG A O 1
ATOM 1598 N N . ILE A 1 199 ? -16.551 -5.588 -0.723 1.00 91.81 199 ILE A N 1
ATOM 1599 C CA . ILE A 1 199 ? -16.680 -4.134 -0.815 1.00 91.81 199 ILE A CA 1
ATOM 1600 C C . ILE A 1 199 ? -15.676 -3.521 0.156 1.00 91.81 199 ILE A C 1
ATOM 1602 O O . ILE A 1 199 ? -15.631 -3.893 1.327 1.00 91.81 199 ILE A O 1
ATOM 1606 N N . LEU A 1 200 ? -14.863 -2.594 -0.337 1.00 91.06 200 LEU A N 1
ATOM 1607 C CA . LEU A 1 200 ? -13.908 -1.823 0.444 1.00 91.06 200 LEU A CA 1
ATOM 1608 C C . LEU A 1 200 ? -14.379 -0.378 0.539 1.00 91.06 200 LEU A C 1
ATOM 1610 O O . LEU A 1 200 ? -14.718 0.237 -0.471 1.00 91.06 200 LEU A O 1
ATOM 1614 N N . VAL A 1 201 ? -14.332 0.177 1.742 1.00 90.81 201 VAL A N 1
ATOM 1615 C CA . VAL A 1 201 ? -14.659 1.578 2.022 1.00 90.81 201 VAL A CA 1
ATOM 1616 C C . VAL A 1 201 ? -13.535 2.242 2.817 1.00 90.81 201 VAL A C 1
ATOM 1618 O O . VAL A 1 201 ? -12.751 1.542 3.469 1.00 90.81 201 VAL A O 1
ATOM 1621 N N . PRO A 1 202 ? -13.421 3.582 2.784 1.00 90.25 202 PRO A N 1
ATOM 1622 C CA . PRO A 1 202 ? -12.484 4.319 3.620 1.00 90.25 202 PRO A CA 1
ATOM 1623 C C . PRO A 1 202 ? -12.642 3.945 5.095 1.00 90.25 202 PRO A C 1
ATOM 1625 O O . PRO A 1 202 ? -13.743 3.966 5.644 1.00 90.25 202 PRO A O 1
ATOM 1628 N N . MET A 1 203 ? -11.532 3.646 5.765 1.00 85.56 203 MET A N 1
ATOM 1629 C CA . MET A 1 203 ? -11.531 3.230 7.171 1.00 85.56 203 MET A CA 1
ATOM 1630 C C . MET A 1 203 ? -12.193 4.270 8.086 1.00 85.56 203 MET A C 1
ATOM 1632 O O . MET A 1 203 ? -12.894 3.928 9.035 1.00 85.56 203 MET A O 1
ATOM 1636 N N . GLU A 1 204 ? -12.007 5.556 7.785 1.00 85.44 204 GLU A N 1
ATOM 1637 C CA . GLU A 1 204 ? -12.609 6.655 8.547 1.00 85.44 204 GLU A CA 1
ATOM 1638 C C . GLU A 1 204 ? -14.140 6.685 8.441 1.00 85.44 204 GLU A C 1
ATOM 1640 O O . GLU A 1 204 ? -14.816 7.100 9.384 1.00 85.44 204 GLU A O 1
ATOM 1645 N N . PHE A 1 205 ? -14.704 6.198 7.332 1.00 89.25 205 PHE A N 1
ATOM 1646 C CA . PHE A 1 205 ? -16.148 6.043 7.198 1.00 89.25 205 PHE A CA 1
ATOM 1647 C C . PHE A 1 205 ? -16.668 4.940 8.124 1.00 89.25 205 PHE A C 1
ATOM 1649 O O . PHE A 1 205 ? -17.590 5.192 8.897 1.00 89.25 205 PHE A O 1
ATOM 1656 N N . LEU A 1 206 ? -16.032 3.761 8.124 1.00 85.12 206 LEU A N 1
ATOM 1657 C CA . LEU A 1 206 ? -16.414 2.667 9.026 1.00 85.12 206 LEU A CA 1
ATOM 1658 C C . LEU A 1 206 ? -16.296 3.081 10.489 1.00 85.12 206 LEU A C 1
ATOM 1660 O O . LEU A 1 206 ? -17.225 2.858 11.252 1.00 85.12 206 LEU A O 1
ATOM 1664 N N . LYS A 1 207 ? -15.213 3.765 10.873 1.00 84.12 207 LYS A N 1
ATOM 1665 C CA . LYS A 1 207 ? -15.045 4.326 12.223 1.00 84.12 207 LYS A CA 1
ATOM 1666 C C . LYS A 1 207 ? -16.214 5.207 12.643 1.00 84.12 207 LYS A C 1
ATOM 1668 O O . LYS A 1 207 ? -16.704 5.085 13.761 1.00 84.12 207 LYS A O 1
ATOM 1673 N N . ARG A 1 208 ? -16.656 6.104 11.758 1.00 87.38 208 ARG A N 1
ATOM 1674 C CA . ARG A 1 208 ? -17.800 6.983 12.021 1.00 87.38 208 ARG A CA 1
ATOM 1675 C C . ARG A 1 208 ? -19.102 6.205 12.141 1.00 87.38 208 ARG A C 1
ATOM 1677 O O . ARG A 1 208 ? -19.854 6.460 13.072 1.00 87.38 208 ARG A O 1
ATOM 1684 N N . LEU A 1 209 ? -19.349 5.283 11.216 1.00 85.69 209 LEU A N 1
ATOM 1685 C CA . LEU A 1 209 ? -20.563 4.473 11.186 1.00 85.69 209 LEU A CA 1
ATOM 1686 C C . LEU A 1 209 ? -20.692 3.622 12.455 1.00 85.69 209 LEU A C 1
ATOM 1688 O O . LEU A 1 209 ? -21.713 3.629 13.141 1.00 85.69 209 LEU A O 1
ATOM 1692 N N . VAL A 1 210 ? -19.602 2.949 12.801 1.00 81.75 210 VAL A N 1
ATOM 1693 C CA . VAL A 1 210 ? -19.473 2.143 14.007 1.00 81.75 210 VAL A CA 1
ATOM 1694 C C . VAL A 1 210 ? -19.641 3.021 15.257 1.00 81.75 210 VAL A C 1
ATOM 1696 O O . VAL A 1 210 ? -20.403 2.667 16.150 1.00 81.75 210 VAL A O 1
ATOM 1699 N N . LY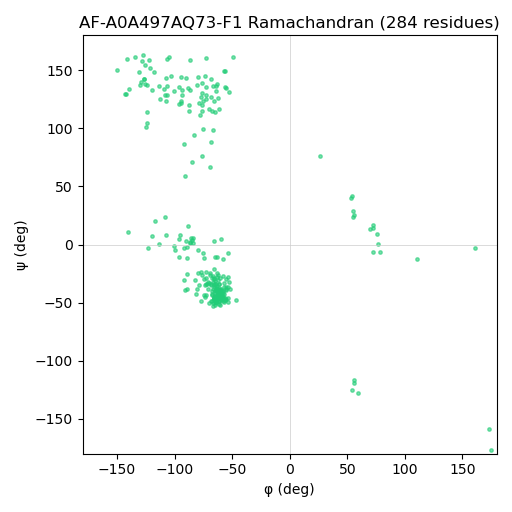S A 1 211 ? -19.038 4.221 15.296 1.00 83.19 211 LYS A N 1
ATOM 1700 C CA . LYS A 1 211 ? -19.238 5.192 16.389 1.00 83.19 211 LYS A CA 1
ATOM 1701 C C . LYS A 1 211 ? -20.702 5.595 16.570 1.00 83.19 211 LYS A C 1
ATOM 1703 O O . LYS A 1 211 ? -21.171 5.615 17.697 1.00 83.19 211 LYS A O 1
ATOM 1708 N N . GLN A 1 212 ? -21.406 5.905 15.482 1.00 84.06 212 GLN A N 1
ATOM 1709 C CA . GLN A 1 212 ? -22.824 6.288 15.523 1.00 84.06 212 GLN A CA 1
ATOM 1710 C C . GLN A 1 212 ? -23.715 5.147 16.019 1.00 84.06 212 GLN A C 1
ATOM 1712 O O . GLN A 1 212 ? -24.697 5.384 16.712 1.00 84.06 212 GLN A O 1
ATOM 1717 N N . SER A 1 213 ? -23.346 3.911 15.696 1.00 78.94 213 SER A N 1
ATOM 1718 C CA . SER A 1 213 ? -24.075 2.719 16.126 1.00 78.94 213 SER A CA 1
ATOM 1719 C C . SER A 1 213 ? -23.854 2.390 17.611 1.00 78.94 213 SER A C 1
ATOM 1721 O O . SER A 1 213 ? -24.741 1.848 18.269 1.00 78.94 213 SER A O 1
ATOM 1723 N N . TYR A 1 214 ? -22.686 2.743 18.162 1.00 75.75 214 TYR A N 1
ATOM 1724 C CA . TYR A 1 214 ? -22.302 2.401 19.536 1.00 75.75 214 TYR A CA 1
ATOM 1725 C C . TYR A 1 214 ? -23.075 3.107 20.635 1.00 75.75 214 TYR A C 1
ATOM 1727 O O . TYR A 1 214 ? -23.121 2.585 21.752 1.00 75.75 214 TYR A O 1
ATOM 1735 N N . ASP A 1 215 ? -23.642 4.280 20.368 1.00 73.88 215 ASP A N 1
ATOM 1736 C CA . ASP A 1 215 ? -24.284 5.056 21.427 1.00 73.88 215 ASP A CA 1
ATOM 1737 C C . ASP A 1 215 ? -25.492 4.320 22.030 1.00 73.88 215 ASP A C 1
ATOM 1739 O O . ASP A 1 215 ? -25.781 4.519 23.208 1.00 73.88 215 ASP A O 1
ATOM 1743 N N . GLY A 1 216 ? -26.118 3.404 21.280 1.00 80.06 216 GLY A N 1
ATOM 1744 C CA . GLY A 1 216 ? -27.197 2.543 21.775 1.00 80.06 216 GLY A CA 1
ATOM 1745 C C . GLY A 1 216 ? -26.755 1.189 22.346 1.00 80.06 216 GLY A C 1
ATOM 1746 O O . GLY A 1 216 ? -27.407 0.678 23.249 1.00 80.06 216 GLY A O 1
ATOM 1747 N N . TRP A 1 217 ? -25.659 0.597 21.857 1.00 79.69 217 TRP A N 1
ATOM 1748 C CA . TRP A 1 217 ? -25.282 -0.795 22.180 1.00 79.69 217 TRP A CA 1
ATOM 1749 C C . TRP A 1 217 ? -24.750 -1.009 23.594 1.00 79.69 217 TRP A C 1
ATOM 1751 O O . TRP A 1 217 ? -24.796 -2.123 24.095 1.00 79.69 217 TRP A O 1
ATOM 1761 N N . PHE A 1 218 ? -24.222 0.045 24.206 1.00 86.88 218 PHE A N 1
ATOM 1762 C CA . PHE A 1 218 ? -23.671 0.005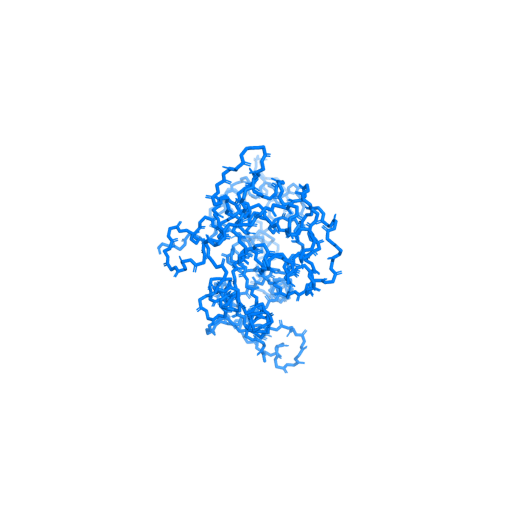 25.560 1.00 86.88 218 PHE A CA 1
ATOM 1763 C C . PHE A 1 218 ? -24.438 0.905 26.518 1.00 86.88 218 PHE A C 1
ATOM 1765 O O . PHE A 1 218 ? -23.894 1.343 27.532 1.00 86.88 218 PHE A O 1
ATOM 1772 N N . ALA A 1 219 ? -25.674 1.250 26.158 1.00 88.94 219 ALA A N 1
ATOM 1773 C CA . ALA A 1 219 ? -26.533 2.055 27.009 1.00 88.94 219 ALA A CA 1
ATOM 1774 C C . ALA A 1 219 ? -26.827 1.340 28.340 1.00 88.94 219 ALA A C 1
ATOM 1776 O O . ALA A 1 219 ? -26.960 1.994 29.366 1.00 88.94 219 ALA A O 1
ATOM 1777 N N . ASP A 1 220 ? -26.862 0.007 28.334 1.00 92.69 220 ASP A N 1
ATOM 1778 C CA . ASP A 1 220 ? -27.002 -0.842 29.519 1.00 92.69 220 ASP A CA 1
ATOM 1779 C C . ASP A 1 220 ? -25.764 -0.830 30.428 1.00 92.69 220 ASP A C 1
ATOM 1781 O O . ASP A 1 220 ? -25.892 -1.032 31.628 1.00 92.69 220 ASP A O 1
ATOM 1785 N N . LEU A 1 221 ? -24.577 -0.549 29.883 1.00 92.62 221 LEU A N 1
ATOM 1786 C CA . LEU A 1 221 ? -23.332 -0.405 30.646 1.00 92.62 221 LEU A CA 1
ATOM 1787 C C . LEU A 1 221 ? -23.116 1.022 31.174 1.00 92.62 221 LEU A C 1
ATOM 1789 O O . LEU A 1 221 ? -22.075 1.311 31.775 1.00 92.62 221 LEU A O 1
ATOM 1793 N N . ASP A 1 222 ? -24.051 1.942 30.935 1.00 91.31 222 ASP A N 1
ATOM 1794 C CA . ASP A 1 222 ? -23.918 3.321 31.391 1.00 91.31 222 ASP A CA 1
ATOM 1795 C C . ASP A 1 222 ? -24.009 3.395 32.922 1.00 91.31 222 ASP A C 1
ATOM 1797 O O . ASP A 1 222 ? -24.915 2.850 33.548 1.00 91.31 222 ASP A O 1
ATOM 1801 N N . GLY A 1 223 ? -23.014 4.025 33.549 1.00 92.50 223 GLY A N 1
ATOM 1802 C CA . GLY A 1 223 ? -22.877 4.048 35.010 1.00 92.50 223 GLY A CA 1
ATOM 1803 C C . GLY A 1 223 ? -22.289 2.773 35.631 1.00 92.50 223 GLY A C 1
ATOM 1804 O O . GLY A 1 223 ? -21.972 2.783 36.823 1.00 92.50 223 GLY A O 1
ATOM 1805 N N . HIS A 1 224 ? -22.064 1.706 34.855 1.00 96.94 224 HIS A N 1
ATOM 1806 C CA . HIS A 1 224 ? -21.372 0.517 35.346 1.00 96.94 224 HIS A CA 1
ATOM 1807 C C . HIS A 1 224 ? -19.872 0.781 35.529 1.00 96.94 224 HIS A C 1
ATOM 1809 O O . HIS A 1 224 ? -19.193 1.369 34.677 1.00 96.94 224 HIS A O 1
ATOM 1815 N N . VAL A 1 225 ? -19.343 0.324 36.667 1.00 97.75 225 VAL A N 1
ATOM 1816 C CA . VAL A 1 225 ? -17.917 0.391 36.993 1.00 97.75 225 VAL A CA 1
ATOM 1817 C C . VAL A 1 225 ? -17.295 -0.993 36.892 1.00 97.75 225 VAL A C 1
ATOM 1819 O O . VAL A 1 225 ? -17.841 -1.966 37.404 1.00 97.75 225 VAL A O 1
ATOM 1822 N N . ILE A 1 226 ? -16.117 -1.070 36.280 1.00 98.12 226 ILE A N 1
ATOM 1823 C CA . ILE A 1 226 ? -15.350 -2.311 36.167 1.00 98.12 226 ILE A CA 1
ATOM 1824 C C . ILE A 1 226 ? -13.927 -2.112 36.686 1.00 98.12 226 ILE A C 1
ATOM 1826 O O . ILE A 1 226 ? -13.308 -1.059 36.502 1.00 98.12 226 ILE A O 1
ATOM 1830 N N . HIS A 1 227 ? -13.379 -3.127 37.352 1.00 97.88 227 HIS A N 1
ATOM 1831 C CA . HIS A 1 227 ? -11.979 -3.109 37.767 1.00 97.88 227 HIS A CA 1
ATOM 1832 C C . HIS A 1 227 ? -11.047 -3.322 36.571 1.00 97.88 227 HIS A C 1
ATOM 1834 O O . HIS A 1 227 ? -11.312 -4.159 35.714 1.00 97.88 227 HIS A O 1
ATOM 1840 N N . LEU A 1 228 ? -9.883 -2.663 36.574 1.00 96.94 228 LEU A N 1
ATOM 1841 C CA . LEU A 1 228 ? -8.851 -2.811 35.534 1.00 96.94 228 LEU A CA 1
ATOM 1842 C C . LEU A 1 228 ? -8.535 -4.280 35.170 1.00 96.94 228 LEU A C 1
ATOM 1844 O O . LEU A 1 228 ? -8.474 -4.636 33.996 1.00 96.94 228 LEU A O 1
ATOM 1848 N N . SER A 1 229 ? -8.329 -5.144 36.169 1.00 96.31 229 SER A N 1
ATOM 1849 C CA . SER A 1 229 ? -7.993 -6.559 35.952 1.00 96.31 229 SER A CA 1
ATOM 1850 C C . SER A 1 229 ? -9.170 -7.397 35.455 1.00 96.31 229 SER A C 1
ATOM 1852 O O . SER A 1 229 ? -8.965 -8.389 34.757 1.00 96.31 229 SER A O 1
ATOM 1854 N N . GLU A 1 230 ? -10.390 -7.015 35.819 1.00 97.44 230 GLU A N 1
ATOM 1855 C CA . GLU A 1 230 ? -11.613 -7.655 35.345 1.00 97.44 230 GLU A CA 1
ATOM 1856 C C . GLU A 1 230 ? -11.899 -7.256 33.900 1.00 97.44 230 GLU A C 1
ATOM 1858 O O . GLU A 1 230 ? -12.126 -8.129 33.074 1.00 97.44 230 GLU A O 1
ATOM 1863 N N . ALA A 1 231 ? -11.750 -5.972 33.568 1.00 97.06 231 ALA A N 1
ATOM 1864 C CA . ALA A 1 231 ? -11.815 -5.461 32.205 1.00 97.06 231 ALA A CA 1
ATOM 1865 C C . ALA A 1 231 ? -10.813 -6.160 31.277 1.00 97.06 231 ALA A C 1
ATOM 1867 O O . ALA A 1 231 ? -11.189 -6.631 30.207 1.00 97.06 231 ALA A O 1
ATOM 1868 N N . ALA A 1 232 ? -9.555 -6.297 31.706 1.00 95.69 232 ALA A N 1
ATOM 1869 C CA . ALA A 1 232 ? -8.534 -7.021 30.949 1.00 95.69 232 ALA A CA 1
ATOM 1870 C C . ALA A 1 232 ? -8.959 -8.457 30.613 1.00 95.69 232 ALA A C 1
ATOM 1872 O O . ALA A 1 232 ? -8.721 -8.932 29.508 1.00 95.69 232 ALA A O 1
ATOM 1873 N N . ARG A 1 233 ? -9.627 -9.140 31.549 1.00 96.44 233 ARG A N 1
ATOM 1874 C CA . ARG A 1 233 ? -10.111 -10.508 31.346 1.00 96.44 233 ARG A CA 1
ATOM 1875 C C . ARG A 1 233 ? -11.372 -10.553 30.488 1.00 96.44 233 ARG A C 1
ATOM 1877 O O . ARG A 1 233 ? -11.418 -11.332 29.548 1.00 96.44 233 ARG A O 1
ATOM 1884 N N . LYS A 1 234 ? -12.371 -9.727 30.812 1.00 95.31 234 LYS A N 1
ATOM 1885 C CA . LYS A 1 234 ? -13.686 -9.694 30.156 1.00 95.31 234 LYS A CA 1
ATOM 1886 C C . LYS A 1 234 ? -13.576 -9.341 28.675 1.00 95.31 234 LYS A C 1
ATOM 1888 O O . LYS A 1 234 ? -14.307 -9.901 27.870 1.00 95.31 234 LYS A O 1
ATOM 1893 N N . TYR A 1 235 ? -12.656 -8.443 28.332 1.00 93.50 235 TYR A N 1
ATOM 1894 C CA . TYR A 1 235 ? -12.471 -7.948 26.968 1.00 93.50 235 TYR A CA 1
ATOM 1895 C C . TYR A 1 235 ? -11.204 -8.487 26.287 1.00 93.50 235 TYR A C 1
ATOM 1897 O O . TYR A 1 235 ? -10.845 -8.009 25.215 1.00 93.50 235 TYR A O 1
ATOM 1905 N N . GLU A 1 236 ? -10.511 -9.450 26.908 1.00 92.12 236 GLU A N 1
ATOM 1906 C CA . GLU A 1 236 ? -9.275 -10.060 26.388 1.00 92.12 236 GLU A CA 1
ATOM 1907 C C . GLU A 1 236 ? -8.184 -9.035 26.015 1.00 92.12 236 GLU A C 1
ATOM 1909 O O . GLU A 1 236 ? -7.466 -9.149 25.020 1.00 92.12 236 GLU A O 1
ATOM 1914 N N . LEU A 1 237 ? -8.039 -8.003 26.845 1.00 93.19 237 LEU A N 1
ATOM 1915 C CA . LEU A 1 237 ? -7.091 -6.915 26.641 1.00 93.19 237 LEU A CA 1
ATOM 1916 C C . LEU A 1 237 ? -5.873 -7.063 27.547 1.00 93.19 237 LEU A C 1
ATOM 1918 O O . LEU A 1 237 ? -5.969 -7.433 28.717 1.00 93.19 237 LEU A O 1
ATOM 1922 N N . SER A 1 238 ? -4.703 -6.670 27.040 1.00 94.38 238 SER A N 1
ATOM 1923 C CA . SER A 1 238 ? -3.531 -6.539 27.904 1.00 94.38 238 SER A CA 1
ATOM 1924 C C . SER A 1 238 ? -3.712 -5.364 28.873 1.00 94.38 238 SER A C 1
ATOM 1926 O O . SER A 1 238 ? -4.200 -4.300 28.484 1.00 94.38 238 SER A O 1
ATOM 1928 N N . LEU A 1 239 ? -3.249 -5.514 30.119 1.00 95.81 239 LEU A N 1
ATOM 1929 C CA . LEU A 1 239 ? -3.259 -4.417 31.096 1.00 95.81 239 LEU A CA 1
ATOM 1930 C C . LEU A 1 239 ? -2.536 -3.174 30.559 1.00 95.81 239 LEU A C 1
ATOM 1932 O O . LEU A 1 239 ? -3.004 -2.058 30.759 1.00 95.81 239 LEU A O 1
ATOM 1936 N N . GLY A 1 240 ? -1.43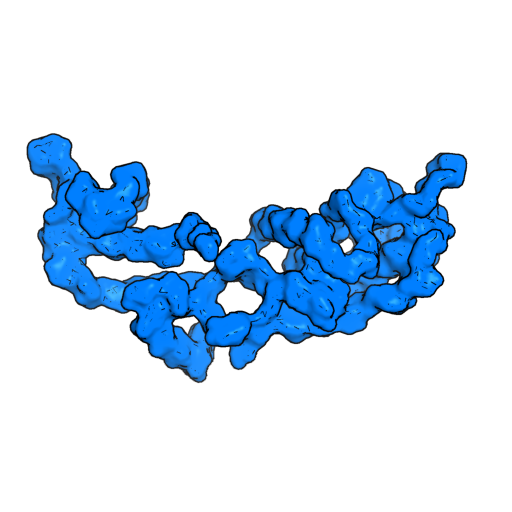0 -3.367 29.831 1.00 94.88 240 GLY A N 1
ATOM 1937 C CA . GLY A 1 240 ? -0.681 -2.274 29.209 1.00 94.88 240 GLY A CA 1
ATOM 1938 C C . GLY A 1 240 ? -1.514 -1.480 28.201 1.00 94.88 240 GLY A C 1
ATOM 1939 O O . GLY A 1 240 ? -1.440 -0.256 28.187 1.00 94.88 240 GLY A O 1
ATOM 1940 N N . THR A 1 241 ? -2.352 -2.154 27.408 1.00 93.62 241 THR A N 1
ATOM 1941 C CA . THR A 1 241 ? -3.277 -1.504 26.468 1.00 93.62 241 THR A CA 1
ATOM 1942 C C . THR A 1 241 ? -4.277 -0.614 27.203 1.00 93.62 241 THR A C 1
ATOM 1944 O O . THR A 1 241 ? -4.424 0.553 26.851 1.00 93.62 241 THR A O 1
ATOM 1947 N N . ILE A 1 242 ? -4.909 -1.133 28.261 1.00 96.38 242 ILE A N 1
ATOM 1948 C CA . ILE A 1 242 ? -5.892 -0.372 29.044 1.00 96.38 242 ILE A CA 1
ATOM 1949 C C . ILE A 1 242 ? -5.223 0.822 29.744 1.00 96.38 242 ILE A C 1
ATOM 1951 O O . ILE A 1 242 ? -5.776 1.918 29.750 1.00 96.38 242 ILE A O 1
ATOM 1955 N N . PHE A 1 243 ? -4.007 0.653 30.277 1.00 95.81 243 PHE A N 1
ATOM 1956 C CA . PHE A 1 243 ? -3.243 1.758 30.866 1.00 95.81 243 PHE A CA 1
ATOM 1957 C C . PHE A 1 243 ? -2.915 2.861 29.858 1.00 95.81 243 PHE A C 1
ATOM 1959 O O . PHE A 1 243 ? -2.988 4.037 30.209 1.00 95.81 243 PHE A O 1
ATOM 1966 N N . VAL A 1 244 ? -2.565 2.503 28.619 1.00 92.31 244 VAL A N 1
ATOM 1967 C CA . VAL A 1 244 ? -2.340 3.484 27.547 1.00 92.31 244 VAL A CA 1
ATOM 1968 C C . VAL A 1 244 ? -3.622 4.263 27.267 1.00 92.31 244 VAL A C 1
ATOM 1970 O O . VAL A 1 244 ? -3.579 5.487 27.246 1.00 92.31 244 VAL A O 1
ATOM 1973 N N . TRP A 1 245 ? -4.768 3.590 27.143 1.00 95.56 245 TRP A N 1
ATOM 1974 C CA . TRP A 1 245 ? -6.054 4.261 26.920 1.00 95.56 245 TRP A CA 1
ATOM 1975 C C . TRP A 1 245 ? -6.452 5.181 28.061 1.00 95.56 245 TRP A C 1
ATOM 1977 O O . TRP A 1 245 ? -6.941 6.282 27.817 1.00 95.56 245 TRP A O 1
ATOM 1987 N N . LEU A 1 246 ? -6.215 4.750 29.298 1.00 95.31 246 LEU A N 1
ATOM 1988 C CA . LEU A 1 246 ? -6.482 5.562 30.474 1.00 95.31 246 LEU A CA 1
ATOM 1989 C C . LEU A 1 246 ? -5.597 6.815 30.491 1.00 95.31 246 LEU A C 1
ATOM 1991 O O . LEU A 1 246 ? -6.094 7.922 30.674 1.00 95.31 246 LEU A O 1
ATOM 1995 N N . ARG A 1 247 ? -4.290 6.652 30.258 1.00 96.00 247 ARG A N 1
ATOM 1996 C CA . ARG A 1 247 ? -3.325 7.761 30.204 1.00 96.00 247 ARG A CA 1
ATOM 1997 C C . ARG A 1 247 ? -3.651 8.751 29.085 1.00 96.00 247 ARG A C 1
ATOM 1999 O O . ARG A 1 247 ? -3.502 9.953 29.276 1.00 96.00 247 ARG A O 1
ATOM 2006 N N . ASP A 1 248 ? -4.084 8.245 27.936 1.00 92.50 248 ASP A N 1
ATOM 2007 C CA . ASP A 1 248 ? -4.390 9.048 26.753 1.00 92.50 248 ASP A CA 1
ATOM 2008 C C . ASP A 1 248 ? -5.820 9.642 26.805 1.00 92.50 248 ASP A C 1
ATOM 2010 O O . ASP A 1 248 ? -6.241 10.322 25.870 1.00 92.50 248 ASP A O 1
ATOM 2014 N N . GLY A 1 249 ? -6.576 9.397 27.886 1.00 94.12 249 GLY A N 1
ATOM 2015 C CA . GLY A 1 249 ? -7.925 9.934 28.100 1.00 94.12 249 GLY A CA 1
ATOM 2016 C C . GLY A 1 249 ? -9.008 9.312 27.213 1.00 94.12 249 GLY A C 1
ATOM 2017 O O . GLY A 1 249 ? -10.082 9.889 27.062 1.00 94.12 249 GLY A O 1
ATOM 2018 N N . GLN A 1 250 ? -8.736 8.152 26.612 1.00 90.81 250 GLN A N 1
ATOM 2019 C CA . GLN A 1 250 ? -9.695 7.417 25.778 1.00 90.81 250 GLN A CA 1
ATOM 2020 C C . GLN A 1 250 ? -10.752 6.688 26.611 1.00 90.81 250 GLN A C 1
ATOM 2022 O O . GLN A 1 250 ? -11.852 6.445 26.125 1.00 90.81 250 GLN A O 1
ATOM 2027 N N . ILE A 1 251 ? -10.407 6.354 27.854 1.00 96.19 251 ILE A N 1
ATOM 2028 C CA . ILE A 1 251 ? -11.316 5.820 28.866 1.00 96.19 251 ILE A CA 1
ATOM 2029 C C . ILE A 1 251 ? -11.131 6.611 30.160 1.00 96.19 251 ILE A C 1
ATOM 2031 O O . ILE A 1 251 ? -10.029 7.070 30.471 1.00 96.19 251 ILE A O 1
ATOM 2035 N N . LYS A 1 252 ? -12.199 6.754 30.935 1.00 96.44 252 LYS A N 1
ATOM 2036 C CA . LYS A 1 252 ? -12.219 7.485 32.195 1.00 96.44 252 LYS A CA 1
ATOM 2037 C C . LYS A 1 252 ? -12.026 6.542 33.366 1.00 96.44 252 LYS A C 1
ATOM 2039 O O . LYS A 1 252 ? -12.678 5.501 33.491 1.00 96.44 252 LYS A O 1
ATOM 2044 N N . GLN A 1 253 ? -11.169 6.974 34.281 1.00 97.62 253 GLN A N 1
ATOM 2045 C CA . GLN A 1 253 ? -11.161 6.462 35.639 1.00 97.62 253 GLN A CA 1
ATOM 2046 C C . GLN A 1 253 ? -12.292 7.129 36.420 1.00 97.62 253 GLN A C 1
ATOM 2048 O O . GLN A 1 253 ? -12.335 8.350 36.542 1.00 97.62 253 GLN A O 1
ATOM 2053 N N . ILE A 1 254 ? -13.191 6.309 36.957 1.00 97.75 254 ILE A N 1
ATOM 2054 C CA . ILE A 1 254 ? -14.315 6.770 37.782 1.00 97.75 254 ILE A CA 1
ATOM 2055 C C . ILE A 1 254 ? -13.864 6.991 39.229 1.00 97.75 254 ILE A C 1
ATOM 2057 O O . ILE A 1 254 ? -14.368 7.873 39.916 1.00 97.75 254 ILE A O 1
ATOM 2061 N N . GLY A 1 255 ? -12.876 6.224 39.694 1.00 96.69 255 GLY A N 1
ATOM 2062 C CA . GLY A 1 255 ? -12.313 6.403 41.024 1.00 96.69 255 GLY A CA 1
ATOM 2063 C C . GLY A 1 255 ? -11.316 5.320 41.403 1.00 96.69 255 GLY A C 1
ATOM 2064 O O . GLY A 1 255 ? -10.734 4.632 40.556 1.00 96.69 255 GLY A O 1
ATOM 2065 N N . THR A 1 256 ? -11.114 5.175 42.705 1.00 96.88 256 THR A N 1
ATOM 2066 C CA . THR A 1 256 ? -10.328 4.100 43.301 1.00 96.88 256 THR A CA 1
ATOM 2067 C C . THR A 1 256 ? -11.135 3.444 44.412 1.00 96.88 256 THR A C 1
ATOM 2069 O O . THR A 1 256 ? -11.820 4.110 45.183 1.00 96.88 256 THR A O 1
ATOM 2072 N N . GLN A 1 257 ? -11.066 2.118 44.499 1.00 96.44 257 GLN A N 1
ATOM 2073 C CA . GLN A 1 257 ? -11.636 1.372 45.617 1.00 96.44 257 GLN A CA 1
ATOM 2074 C C . GLN A 1 257 ? -10.528 0.539 46.244 1.00 96.44 257 GLN A C 1
ATOM 2076 O O . GLN A 1 257 ? -9.981 -0.372 45.611 1.00 96.44 257 GLN A O 1
ATOM 2081 N N . LYS A 1 258 ?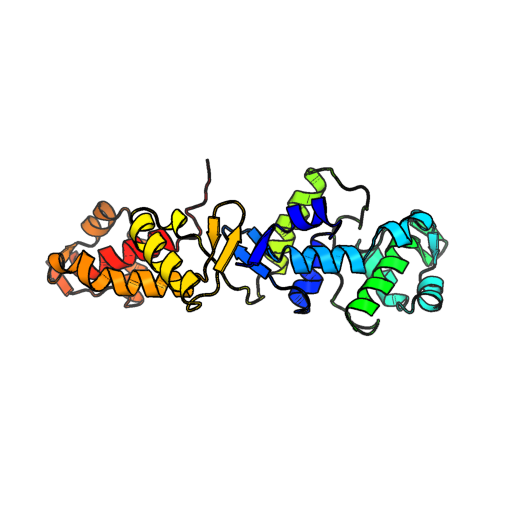 -10.170 0.874 47.489 1.00 94.31 258 LYS A N 1
ATOM 2082 C CA . LYS A 1 258 ? -8.929 0.408 48.125 1.00 94.31 258 LYS A CA 1
ATOM 2083 C C . LYS A 1 258 ? -7.734 0.798 47.235 1.00 94.31 258 LYS A C 1
ATOM 2085 O O . LYS A 1 258 ? -7.550 1.975 46.955 1.00 94.31 258 LYS A O 1
ATOM 2090 N N . ASN A 1 259 ? -7.001 -0.185 46.712 1.00 94.56 259 ASN A N 1
ATOM 2091 C CA . ASN A 1 259 ? -5.849 0.001 45.821 1.00 94.56 259 ASN A CA 1
ATOM 2092 C C . ASN A 1 259 ? -6.145 -0.419 44.369 1.00 94.56 259 ASN A C 1
ATOM 2094 O O . ASN A 1 259 ? -5.238 -0.815 43.639 1.00 94.56 259 ASN A O 1
ATOM 2098 N N . ARG A 1 260 ? -7.418 -0.417 43.950 1.00 95.62 260 ARG A N 1
ATOM 2099 C CA . ARG A 1 260 ? -7.826 -0.804 42.591 1.00 95.62 260 ARG A CA 1
ATOM 2100 C C . ARG A 1 260 ? -8.396 0.388 41.834 1.00 95.62 260 ARG A C 1
ATOM 2102 O O . ARG A 1 260 ? -9.208 1.132 42.377 1.00 95.62 260 ARG A O 1
ATOM 2109 N N . VAL A 1 261 ? -8.000 0.520 40.570 1.00 96.69 261 VAL A N 1
ATOM 2110 C CA . VAL A 1 261 ? -8.538 1.510 39.627 1.00 96.69 261 VAL A CA 1
ATOM 2111 C C . VAL A 1 261 ? -9.902 1.032 39.124 1.00 96.69 261 VAL A C 1
ATOM 2113 O O . VAL A 1 261 ? -10.018 -0.108 38.659 1.00 96.69 261 VAL A O 1
ATOM 2116 N N . LEU A 1 262 ? -10.914 1.894 39.243 1.00 97.94 262 LEU A N 1
ATOM 2117 C CA . LEU A 1 262 ? -12.257 1.690 38.698 1.00 97.94 262 LEU A CA 1
ATOM 2118 C C . LEU A 1 262 ? -12.410 2.478 37.399 1.00 97.94 262 LEU A C 1
ATOM 2120 O O . LEU A 1 262 ? -12.067 3.660 37.341 1.00 97.94 262 LEU A O 1
ATOM 2124 N N . LEU A 1 263 ? -12.931 1.820 36.372 1.00 98.06 263 LEU A N 1
ATOM 2125 C CA . LEU A 1 263 ? -13.034 2.337 35.011 1.00 98.06 263 LEU A CA 1
ATOM 2126 C C . LEU A 1 263 ? -14.500 2.341 34.581 1.00 98.06 263 LEU A C 1
ATOM 2128 O O . LEU A 1 263 ? -15.284 1.522 35.061 1.00 98.06 263 LEU A O 1
ATOM 2132 N N . CYS A 1 264 ? -14.856 3.251 33.677 1.00 96.94 264 CYS A N 1
ATOM 2133 C CA . CYS A 1 264 ? -16.165 3.240 33.032 1.00 96.94 264 CYS A CA 1
ATOM 2134 C C . CYS A 1 264 ? -16.272 2.005 32.129 1.00 96.94 264 CYS A C 1
ATOM 2136 O O . CYS A 1 264 ? -15.519 1.883 31.159 1.00 96.94 264 CYS A O 1
ATOM 2138 N N . GLU A 1 265 ? -17.178 1.076 32.444 1.00 96.75 265 GLU A N 1
ATOM 2139 C CA . GLU A 1 265 ? -17.264 -0.189 31.711 1.00 96.75 265 GLU A CA 1
ATOM 2140 C C . GLU A 1 265 ? -17.673 0.020 30.251 1.00 96.75 265 GLU A C 1
ATOM 2142 O O . GLU A 1 265 ? -17.059 -0.558 29.353 1.00 96.75 265 GLU A O 1
ATOM 2147 N N . ARG A 1 266 ? -18.633 0.920 30.011 1.00 95.00 266 ARG A N 1
ATOM 2148 C CA . ARG A 1 266 ? -19.059 1.341 28.672 1.00 95.00 266 ARG A CA 1
ATOM 2149 C C . ARG A 1 266 ? -17.890 1.814 27.809 1.00 95.00 266 ARG A C 1
ATOM 2151 O O . ARG A 1 266 ? -17.739 1.364 26.676 1.00 95.00 266 ARG A O 1
ATOM 2158 N N . GLU A 1 267 ? -17.051 2.707 28.333 1.00 94.12 267 GLU A N 1
ATOM 2159 C CA . GLU A 1 267 ? -15.920 3.257 27.574 1.00 94.12 267 GLU A CA 1
ATOM 2160 C C . GLU A 1 267 ? -14.852 2.187 27.300 1.00 94.12 267 GLU A C 1
ATOM 2162 O O . GLU A 1 267 ? -14.265 2.170 26.218 1.00 94.12 267 GLU A O 1
ATOM 2167 N N . ILE A 1 268 ? -14.641 1.241 28.225 1.00 95.00 268 ILE A N 1
ATOM 2168 C CA . ILE A 1 268 ? -13.773 0.085 27.972 1.00 95.00 268 ILE A CA 1
ATOM 2169 C C . ILE A 1 268 ? -14.340 -0.823 26.891 1.00 95.00 268 ILE A C 1
ATOM 2171 O O . ILE A 1 268 ? -13.586 -1.219 26.006 1.00 95.00 268 ILE A O 1
ATOM 2175 N N . ALA A 1 269 ? -15.627 -1.158 26.944 1.00 92.31 269 ALA A N 1
ATOM 2176 C CA . ALA A 1 269 ? -16.253 -2.022 25.951 1.00 92.31 269 ALA A CA 1
ATOM 2177 C C . ALA A 1 269 ? -16.157 -1.400 24.547 1.00 92.31 269 ALA A C 1
ATOM 2179 O O . ALA A 1 269 ? -15.768 -2.066 23.585 1.00 92.31 269 ALA A O 1
ATOM 2180 N N . GLN A 1 270 ? -16.393 -0.088 24.448 1.00 88.50 270 GLN A N 1
ATOM 2181 C CA . GLN A 1 270 ? -16.192 0.678 23.219 1.00 88.50 270 GLN A CA 1
ATOM 2182 C C . GLN A 1 270 ? -14.730 0.633 22.753 1.00 88.50 270 GLN A C 1
ATOM 2184 O O . GLN A 1 270 ? -14.457 0.282 21.602 1.00 88.50 270 GLN A O 1
ATOM 2189 N N . ALA A 1 271 ? -13.776 0.949 23.633 1.00 89.50 271 ALA A N 1
ATOM 2190 C CA . ALA A 1 271 ? -12.355 0.953 23.293 1.00 89.50 271 ALA A CA 1
ATOM 2191 C C . ALA A 1 271 ? -11.847 -0.443 22.894 1.00 89.50 271 ALA A C 1
ATOM 2193 O O . ALA A 1 271 ? -11.061 -0.560 21.953 1.00 89.50 271 ALA A O 1
ATOM 2194 N N . ALA A 1 272 ? -12.339 -1.500 23.545 1.00 89.62 272 ALA A N 1
ATOM 2195 C CA . ALA A 1 272 ? -12.024 -2.890 23.237 1.00 89.62 272 ALA A CA 1
ATOM 2196 C C . ALA A 1 272 ? -12.398 -3.244 21.800 1.00 89.62 272 ALA A C 1
ATOM 2198 O O . ALA A 1 272 ? -11.575 -3.790 21.064 1.00 89.62 272 ALA A O 1
ATOM 2199 N N . ILE A 1 273 ? -13.602 -2.874 21.363 1.00 85.12 273 ILE A N 1
ATOM 2200 C CA . ILE A 1 273 ? -14.004 -3.176 19.995 1.00 85.12 273 ILE A CA 1
ATOM 2201 C C . ILE A 1 273 ? -13.243 -2.321 18.990 1.00 85.12 273 ILE A C 1
ATOM 2203 O O . ILE A 1 273 ? -12.830 -2.824 17.948 1.00 85.12 273 ILE A O 1
ATOM 2207 N N . TRP A 1 274 ? -12.994 -1.047 19.290 1.00 83.12 274 TRP A N 1
ATOM 2208 C CA . TRP A 1 274 ? -12.125 -0.229 18.444 1.00 83.12 274 TRP A CA 1
ATOM 2209 C C . TRP A 1 274 ? -10.739 -0.863 18.296 1.00 83.12 274 TRP A C 1
ATOM 2211 O O . TRP A 1 274 ? -10.197 -0.941 17.194 1.00 83.12 274 TRP A O 1
ATOM 2221 N N . ALA A 1 275 ? -10.175 -1.376 19.384 1.00 85.00 275 ALA A N 1
ATOM 2222 C CA . ALA A 1 275 ? -8.919 -2.105 19.340 1.00 85.00 275 ALA A CA 1
ATOM 2223 C C . ALA A 1 275 ? -9.020 -3.347 18.460 1.00 85.00 275 ALA A C 1
ATOM 2225 O O . ALA A 1 275 ? -8.122 -3.595 17.664 1.00 85.00 275 ALA A O 1
ATOM 2226 N N . TRP A 1 276 ? -10.111 -4.100 18.569 1.00 80.75 276 TRP A N 1
ATOM 2227 C CA . TRP A 1 276 ? -10.345 -5.296 17.773 1.00 80.75 276 TRP A CA 1
ATOM 2228 C C . TRP A 1 276 ? -10.461 -4.973 16.271 1.00 80.75 276 TRP A C 1
ATOM 2230 O O . TRP A 1 276 ? -9.743 -5.561 15.464 1.00 80.75 276 TRP A O 1
ATOM 2240 N N . LEU A 1 277 ? -11.253 -3.957 15.910 1.00 71.75 277 LEU A N 1
ATOM 2241 C CA . LEU A 1 277 ? -11.474 -3.500 14.531 1.00 71.75 277 LEU A CA 1
ATOM 2242 C C . LEU A 1 277 ? -10.216 -2.908 13.879 1.00 71.75 277 LEU A C 1
ATOM 2244 O O . LEU A 1 277 ? -9.997 -3.065 12.677 1.00 71.75 277 LEU A O 1
ATOM 2248 N N . PHE A 1 278 ? -9.392 -2.193 14.651 1.00 71.81 278 PHE A N 1
ATOM 2249 C CA . PHE A 1 278 ? -8.287 -1.390 14.110 1.00 71.81 278 PHE A CA 1
ATOM 2250 C C . PHE A 1 278 ? -6.896 -1.901 14.501 1.00 71.81 278 PHE A C 1
ATOM 2252 O O . PHE A 1 278 ? -5.881 -1.343 14.063 1.00 71.81 278 PHE A O 1
ATOM 2259 N N . SER A 1 279 ? -6.809 -2.990 15.269 1.00 73.31 279 SER A N 1
ATOM 2260 C CA . SER A 1 279 ? -5.562 -3.712 15.497 1.00 73.31 279 SER A CA 1
ATOM 2261 C C . SER A 1 279 ? -5.105 -4.343 14.186 1.00 73.31 279 SER A C 1
ATOM 2263 O O . SER A 1 279 ? -5.485 -5.442 13.791 1.00 73.31 279 SER A O 1
ATOM 2265 N N . SER A 1 280 ? -4.174 -3.654 13.535 1.00 53.00 280 SER A N 1
ATOM 2266 C CA . SER A 1 280 ? -3.394 -4.158 12.400 1.00 53.00 280 SER A CA 1
ATOM 2267 C C . SER A 1 280 ? -2.672 -5.497 12.657 1.00 53.00 280 SER A C 1
ATOM 2269 O O . SER A 1 280 ? -2.108 -6.060 11.719 1.00 53.00 280 SER A O 1
ATOM 2271 N N . LYS A 1 281 ? -2.673 -6.019 13.896 1.00 49.31 281 LYS A N 1
ATOM 2272 C CA . LYS A 1 281 ? -2.026 -7.282 14.279 1.00 49.31 281 LYS A CA 1
ATOM 2273 C C . LYS A 1 281 ? -2.912 -8.524 14.133 1.00 49.31 281 LYS A C 1
ATOM 2275 O O . LYS A 1 281 ? -2.363 -9.620 14.188 1.00 49.31 281 LYS A O 1
ATOM 2280 N N . SER A 1 282 ? -4.220 -8.388 13.908 1.00 41.06 282 SER A N 1
ATOM 2281 C CA . SER A 1 282 ? -5.133 -9.545 13.873 1.00 41.06 282 SER A CA 1
ATOM 2282 C C . SER A 1 282 ? -5.112 -10.331 12.551 1.00 41.06 282 SER A C 1
ATOM 2284 O O . SER A 1 282 ? -5.682 -11.411 12.473 1.00 41.06 282 SER A O 1
ATOM 2286 N N . TYR A 1 283 ? -4.376 -9.875 11.530 1.00 39.62 283 TYR A N 1
ATOM 2287 C CA . TYR A 1 283 ? -4.169 -10.627 10.284 1.00 39.62 283 TYR A CA 1
ATOM 2288 C C . TYR A 1 283 ? -2.918 -11.516 10.361 1.00 39.62 283 TYR A C 1
ATOM 2290 O O . TYR A 1 283 ? -1.983 -11.378 9.571 1.00 39.62 283 TYR A O 1
ATOM 2298 N N . LYS A 1 284 ? -2.879 -12.440 11.323 1.00 32.59 284 LYS A N 1
ATOM 2299 C CA . LYS A 1 284 ? -2.215 -13.725 11.082 1.00 32.59 284 LYS A CA 1
ATOM 2300 C C . LYS A 1 284 ? -3.306 -14.659 10.576 1.00 32.59 284 LYS A C 1
ATOM 2302 O O . LYS A 1 284 ? -3.964 -15.321 11.366 1.00 32.59 284 LYS A O 1
ATOM 2307 N N . VAL A 1 285 ? -3.537 -14.624 9.266 1.00 29.58 285 VAL A N 1
ATOM 2308 C CA . VAL A 1 285 ? -4.283 -15.687 8.588 1.00 29.58 285 VAL A CA 1
ATOM 2309 C C . VAL A 1 285 ? -3.457 -16.956 8.800 1.00 29.58 285 VAL A C 1
ATOM 2311 O O . VAL A 1 285 ? -2.274 -16.965 8.449 1.00 29.58 285 VAL A O 1
ATOM 2314 N N . ALA A 1 286 ? -4.039 -17.922 9.512 1.00 29.09 286 ALA A N 1
ATOM 2315 C CA . ALA A 1 286 ? -3.508 -19.276 9.621 1.00 29.09 286 ALA A CA 1
ATOM 2316 C C . ALA A 1 286 ? -3.519 -19.953 8.246 1.00 29.09 286 ALA A C 1
ATOM 2318 O O . ALA A 1 286 ? -4.453 -19.657 7.464 1.00 29.09 286 ALA A O 1
#

Solvent-accessible surface area (backbone atoms only — not comparable to full-atom values): 16061 Å² total; per-residue (Å²): 122,51,50,38,36,42,47,64,54,31,23,77,75,31,71,31,49,54,64,55,52,49,37,32,40,76,67,70,74,36,68,57,35,32,42,96,88,42,55,31,29,41,47,65,58,36,44,56,50,16,65,74,61,41,69,72,80,35,52,91,34,57,83,40,68,34,49,37,66,55,42,23,74,75,54,56,40,46,38,71,58,48,51,52,30,38,78,50,31,49,33,47,66,68,47,71,60,87,96,40,59,18,29,28,37,19,60,52,51,47,52,37,52,52,35,57,75,69,74,47,64,72,79,61,92,72,60,77,63,82,30,96,51,53,80,65,83,79,79,79,60,63,82,68,48,54,61,49,56,58,47,50,53,58,73,46,61,88,55,94,57,54,48,37,42,39,38,80,68,44,61,97,42,22,68,68,40,40,54,57,48,50,53,31,42,76,70,63,76,40,75,49,33,34,47,84,95,42,56,32,30,48,42,70,54,52,53,49,54,54,54,68,56,45,70,66,77,40,54,87,32,59,90,39,73,33,44,58,74,53,47,22,62,78,63,74,41,56,63,69,58,55,50,50,34,43,76,72,64,69,30,55,73,77,51,69,60,90,95,41,56,27,28,39,37,33,43,48,56,52,50,45,50,52,46,65,68,66,43,85,76,73,78,69,80,126

pLDDT: mean 84.73, std 15.17, range [29.09, 98.12]

Nearest PDB structures (foldseek):
  6ama-assembly1_B  TM=7.363E-01  e=1.672E-01  Streptomyces venezuelae
  4j2n-assembly1_A  TM=7.983E-01  e=6.801E-01  Pukovnikvirus pukovnik
  3ucs-assembly1_A  TM=7.200E-01  e=1.612E+00  Klebsiella pneumoniae 342
  3hh0-assembly1_A  TM=7.155E-01  e=2.229E+00  Bacillus cereus ATCC 14579
  5d8c-assembly1_A  TM=3.911E-01  e=7.177E-01  Haemophilus influenzae Rd KW20

Sequence (286 aa):
MERVITLRDAWERYDLHPYLAVALIRASRMWAVRYGGLVLVRDEDAREWGEKLDVKRFEHLRGKPIKAYHVEKKYGIPHHTLTGWARSGKITTVGNHHWNVMVDEAEAAFAAHFLKLLDVGPRGKRLLPKPNIGIVFDGRNEKDVAPVLRRSKQLLNGYKLEVCASPDDAGPFVELCREAVQQAVESG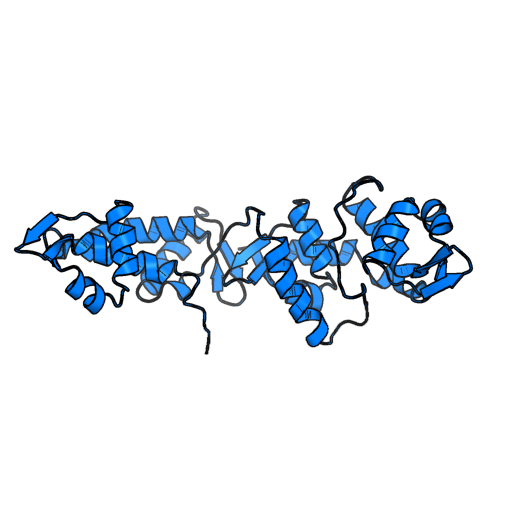TVRAYRFGDRILVPMEFLKRLVKQSYDGWFADLDGHVIHLSEAARKYELSLGTIFVWLRDGQIKQIGTQKNRVLLCEREIAQAAIWAWLFSSKSYKVA